Protein AF-A0A1J4L1H9-F1 (afdb_monomer_lite)

Sequence (266 aa):
MSLQNPIMNPPSSDTLISDMWVIAKGLMGSGEAREKYSASWTKFGTKLAVLVNSQASESYDACAKVVEQINKVAEIHKTLSISEKRSAEDFRDIIERYYVVFRANKHYQECKAAYARAGENLENAKKKEMIESLKAGNPKNKAKLEFNVQKAKEDKIAALERLKQSVRDMLQARQKYNAFKIKRLVSGWTRYGEAMKVACEAEAATFDALRSEISQLRESGGAGGQAADQIEGELEKHNAENPPPQAQTGAEDDQIKANPQFDGFD

Foldseek 3Di:
DDPDDPPPDPPPPCVVLVVLLVLLVVLLVLLVLLLVVLVLLLVLLVVLLVVCCVPPVVCNVLSNQLSVLSNLLSVLSNLLSVLSNVLSVLSVVLSVLVVQLVVLVVQLVVLVVQLVVLVVQLVVLVVVLVVVVPDPDDPPCNVVSVVSNVVSVVSNVVSVVSNVVSVVSSVVSVVVSVVSVVVSVCVSVVSNVVSVVVSVVSNVVSVVSSVVSLVCLCVVDDCSVVSSVVSVVVVVVSCVVSPNPPDPPPPPPPPPPVPVDDDDDD

InterPro domains:
  IPR027267 AH/BAR domain superfamily [G3DSA:1.20.1270.60] (23-245)

pLDDT: mean 82.88, std 20.23, range [31.27, 98.38]

Radius of gyration: 34.65 Å; chains: 1; bounding box: 75×46×104 Å

Organism: NCBI:txid1144522

Secondary structure (DSSP, 8-state):
--------PPPPHHHHHHHHHHHHHHHHHHHHHHHHHHHHHHHHHHHHHHHHHHH-GGGHHHHHHHHHHHHHHHHHHHHHHHHHHHHHHHHHHHHHHHHHHHHHHHHHHHHHHHHHHHHHHHHHHHHHHHHHHTSTT-HHHHHHHHHHHHHHHHHHHHHHHHHHHHHHHHHHHHHHHHHHHHHHHHHHHHHHHHHHHHHHHHHHHHHHHHHHHHHHHHHT-STHHHHHHHHHHHHHHHHHHS------------------------

Structure (mmCIF, N/CA/C/O backbone):
data_AF-A0A1J4L1H9-F1
#
_entry.id   AF-A0A1J4L1H9-F1
#
loop_
_atom_site.group_PDB
_atom_site.id
_atom_site.type_symbol
_atom_site.label_atom_id
_atom_site.label_alt_id
_atom_site.label_comp_id
_atom_site.label_asym_id
_atom_site.label_entity_id
_atom_site.label_seq_id
_atom_site.pdbx_PDB_ins_code
_atom_site.Cartn_x
_atom_site.Cartn_y
_atom_site.Cartn_z
_atom_site.occupancy
_atom_site.B_iso_or_equiv
_atom_site.auth_seq_id
_atom_site.auth_comp_id
_atom_site.auth_asym_id
_atom_site.auth_atom_id
_atom_site.pdbx_PDB_model_num
ATOM 1 N N . MET A 1 1 ? -33.258 30.175 8.973 1.00 38.84 1 MET A N 1
ATOM 2 C CA . MET A 1 1 ? -32.631 29.226 8.029 1.00 38.84 1 MET A CA 1
ATOM 3 C C . MET A 1 1 ? -31.520 28.503 8.772 1.00 38.84 1 MET A C 1
ATOM 5 O O . MET A 1 1 ? -30.503 29.114 9.065 1.00 38.84 1 MET A O 1
ATOM 9 N N . SER A 1 2 ? -31.777 27.268 9.208 1.00 35.03 2 SER A N 1
ATOM 10 C CA . SER A 1 2 ? -30.810 26.443 9.941 1.00 35.03 2 SER A CA 1
ATOM 11 C C . SER A 1 2 ? -29.991 25.648 8.926 1.00 35.03 2 SER A C 1
ATOM 13 O O . SER A 1 2 ? -30.558 24.871 8.161 1.00 35.03 2 SER A O 1
ATOM 15 N N . LEU A 1 3 ? -28.680 25.892 8.879 1.00 34.97 3 LEU A N 1
ATOM 16 C CA . LEU A 1 3 ? -27.732 25.117 8.083 1.00 34.97 3 LEU A CA 1
ATOM 17 C C . LEU A 1 3 ? -27.518 23.767 8.776 1.00 34.97 3 LEU A C 1
ATOM 19 O O . LEU A 1 3 ? -26.683 23.635 9.669 1.00 34.97 3 LEU A O 1
ATOM 23 N N . GLN A 1 4 ? -28.306 22.767 8.383 1.00 33.09 4 GLN A N 1
ATOM 24 C CA . GLN A 1 4 ? -27.988 21.373 8.669 1.00 33.09 4 GLN A CA 1
ATOM 25 C C . GLN A 1 4 ? -26.784 20.985 7.811 1.00 33.09 4 GLN A C 1
ATOM 27 O O . GLN A 1 4 ? -26.917 20.713 6.621 1.00 33.09 4 GLN A O 1
ATOM 32 N N . ASN A 1 5 ? -25.598 20.975 8.420 1.00 33.97 5 ASN A N 1
ATOM 33 C CA . ASN A 1 5 ? -24.456 20.288 7.834 1.00 33.97 5 ASN A CA 1
ATOM 34 C C . ASN A 1 5 ? -24.809 18.798 7.721 1.00 33.97 5 ASN A C 1
ATOM 36 O O . ASN A 1 5 ? -25.167 18.194 8.739 1.00 33.97 5 ASN A O 1
ATOM 40 N N . PRO A 1 6 ? -24.725 18.190 6.525 1.00 35.84 6 PRO A N 1
ATOM 41 C CA . PRO A 1 6 ? -24.940 16.765 6.387 1.00 35.84 6 PRO A CA 1
ATOM 42 C C . PRO A 1 6 ? -23.847 16.050 7.178 1.00 35.84 6 PRO A C 1
ATOM 44 O O . PRO A 1 6 ? -22.653 16.215 6.923 1.00 35.84 6 PRO A O 1
ATOM 47 N N . ILE A 1 7 ? -24.269 15.270 8.172 1.00 34.41 7 ILE A N 1
ATOM 48 C CA . ILE A 1 7 ? -23.410 14.309 8.853 1.00 34.41 7 ILE A CA 1
ATOM 49 C C . ILE A 1 7 ? -23.057 13.275 7.786 1.00 34.41 7 ILE A C 1
ATOM 51 O O . ILE A 1 7 ? -23.825 12.352 7.527 1.00 34.41 7 ILE A O 1
ATOM 55 N N . MET A 1 8 ? -21.931 13.476 7.098 1.00 31.27 8 MET A N 1
ATOM 56 C CA . MET A 1 8 ? -21.378 12.445 6.238 1.00 31.27 8 MET A CA 1
ATOM 57 C C . MET A 1 8 ? -21.046 11.259 7.132 1.00 31.27 8 MET A C 1
ATOM 59 O O . MET A 1 8 ? -20.132 11.320 7.958 1.00 31.27 8 MET A O 1
ATOM 63 N N . ASN A 1 9 ? -21.839 10.198 6.996 1.00 34.53 9 ASN A N 1
ATOM 64 C CA . ASN A 1 9 ? -21.508 8.916 7.582 1.00 34.53 9 ASN A CA 1
ATOM 65 C C . ASN A 1 9 ? -20.110 8.538 7.075 1.00 34.53 9 ASN A C 1
ATOM 67 O O . ASN A 1 9 ? -19.891 8.558 5.860 1.00 34.53 9 ASN A O 1
ATOM 71 N N . PRO A 1 10 ? -19.147 8.257 7.969 1.00 38.16 10 PRO A N 1
ATOM 72 C CA . PRO A 1 10 ? -17.824 7.850 7.535 1.00 38.16 10 PRO A CA 1
ATOM 73 C C . PRO A 1 10 ? -17.964 6.586 6.674 1.00 38.16 10 PRO A C 1
ATOM 75 O O . PRO A 1 10 ? -18.767 5.718 7.035 1.00 38.16 10 PRO A O 1
ATOM 78 N N . PRO A 1 11 ? -17.217 6.469 5.559 1.00 46.44 11 PRO A N 1
ATOM 79 C CA . PRO A 1 11 ? -17.200 5.243 4.768 1.00 46.44 11 PRO A CA 1
ATOM 80 C C . PRO A 1 11 ? -16.921 4.059 5.695 1.00 46.44 11 PRO A C 1
ATOM 82 O O . PRO A 1 11 ? -16.157 4.193 6.664 1.00 46.44 11 PRO A O 1
ATOM 85 N N . SER A 1 12 ? -17.571 2.919 5.437 1.00 56.50 12 SER A N 1
ATOM 86 C CA . SER A 1 12 ? -17.313 1.720 6.228 1.00 56.50 12 SER A CA 1
ATOM 87 C C . SER A 1 12 ? -15.813 1.424 6.177 1.00 56.50 12 SER A C 1
ATOM 89 O O . SER A 1 12 ? -15.126 1.711 5.193 1.00 56.50 12 SER A O 1
ATOM 91 N N . SER A 1 13 ? -15.281 0.889 7.274 1.00 58.12 13 SER A N 1
ATOM 92 C CA . SER A 1 13 ? -13.884 0.448 7.375 1.00 58.12 13 SER A CA 1
ATOM 93 C C . SER A 1 13 ? -13.419 -0.3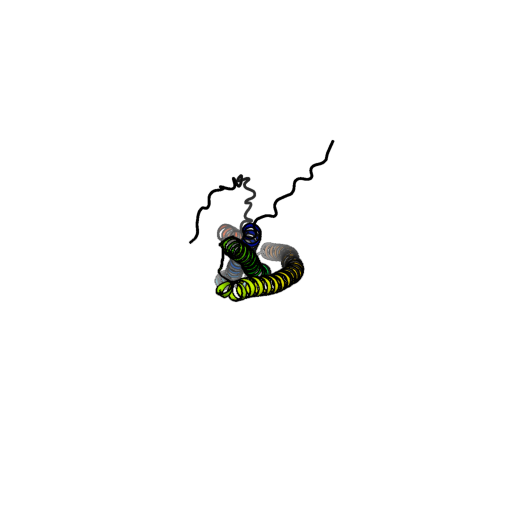58 6.166 1.00 58.12 13 SER A C 1
ATOM 95 O O . SER A 1 13 ? -12.251 -0.296 5.787 1.00 58.12 13 SER A O 1
ATOM 97 N N . ASP A 1 14 ? -14.362 -1.071 5.564 1.00 62.16 14 ASP A N 1
ATOM 98 C CA . ASP A 1 14 ? -14.155 -2.032 4.502 1.00 62.16 14 ASP A CA 1
ATOM 99 C C . ASP A 1 14 ? -13.916 -1.329 3.161 1.00 62.16 14 ASP A C 1
ATOM 101 O O . ASP A 1 14 ? -13.070 -1.781 2.394 1.00 62.16 14 ASP A O 1
ATOM 105 N N . THR A 1 15 ? -14.538 -0.167 2.914 1.00 71.50 15 THR A N 1
ATOM 106 C CA . THR A 1 15 ? -14.303 0.623 1.693 1.00 71.50 15 THR A CA 1
ATOM 107 C C . THR A 1 15 ? -12.865 1.139 1.632 1.00 71.50 15 THR A C 1
ATOM 109 O O . THR A 1 15 ? -12.174 0.929 0.644 1.00 71.50 15 THR A O 1
ATOM 112 N N . LEU A 1 16 ? -12.355 1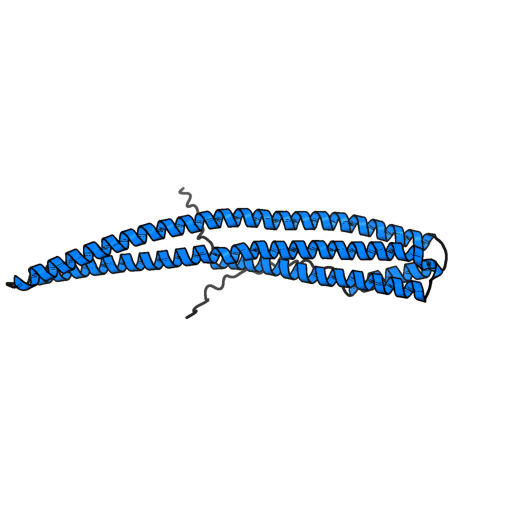.741 2.712 1.00 70.31 16 LEU A N 1
ATOM 113 C CA . LEU A 1 16 ? -11.021 2.357 2.684 1.00 70.31 16 LEU A CA 1
ATOM 114 C C . LEU A 1 16 ? -9.887 1.321 2.610 1.00 70.31 16 LEU A C 1
ATOM 116 O O . LEU A 1 16 ? -8.849 1.573 2.001 1.00 70.31 16 LEU A O 1
ATOM 120 N N . ILE A 1 17 ? -10.065 0.154 3.234 1.00 83.44 17 ILE A N 1
ATOM 121 C CA . ILE A 1 17 ? -9.116 -0.960 3.093 1.00 83.44 17 ILE A CA 1
ATOM 122 C C . ILE A 1 17 ? -9.176 -1.531 1.679 1.00 83.44 17 ILE A C 1
ATOM 124 O O . ILE A 1 17 ? -8.125 -1.816 1.105 1.00 83.44 17 ILE A O 1
ATOM 128 N N . SER A 1 18 ? -10.384 -1.677 1.128 1.00 85.62 18 SER A N 1
ATOM 129 C CA . SER A 1 18 ? -10.594 -2.133 -0.243 1.00 85.62 18 SER A CA 1
ATOM 130 C C . SER A 1 18 ? -9.862 -1.230 -1.236 1.00 85.62 18 SER A C 1
ATOM 132 O O . SER A 1 18 ? -9.082 -1.729 -2.044 1.00 85.62 18 SER A O 1
ATOM 134 N N . ASP A 1 19 ? -9.996 0.092 -1.109 1.00 88.81 19 ASP A N 1
ATOM 135 C CA . ASP A 1 19 ? -9.314 1.054 -1.984 1.00 88.81 19 ASP A CA 1
ATOM 136 C C . ASP A 1 19 ? -7.786 0.918 -1.909 1.00 88.81 19 ASP A C 1
ATOM 138 O O . ASP A 1 19 ? -7.098 0.873 -2.930 1.00 88.81 19 ASP A O 1
ATOM 142 N N . MET A 1 20 ? -7.230 0.792 -0.697 1.00 91.00 20 MET A N 1
ATOM 143 C CA . MET A 1 20 ? -5.786 0.587 -0.522 1.00 91.00 20 MET A CA 1
ATOM 144 C C . MET A 1 20 ? -5.316 -0.736 -1.127 1.00 91.00 20 MET A C 1
ATOM 146 O O . MET A 1 20 ? -4.207 -0.809 -1.659 1.00 91.00 20 MET A O 1
ATOM 150 N N . TRP A 1 21 ? -6.143 -1.779 -1.058 1.00 92.00 21 TRP A N 1
ATOM 151 C CA . TRP A 1 21 ? -5.833 -3.073 -1.654 1.00 92.00 21 TRP A CA 1
ATOM 152 C C . TRP A 1 21 ? -5.813 -2.999 -3.179 1.00 92.00 21 TRP A C 1
ATOM 154 O O . TRP A 1 21 ? -4.883 -3.514 -3.801 1.00 92.00 21 TRP A O 1
ATOM 164 N N . VAL A 1 22 ? -6.784 -2.301 -3.776 1.00 94.19 22 VAL A N 1
ATOM 165 C CA . VAL A 1 22 ? -6.830 -2.040 -5.220 1.00 94.19 22 VAL A CA 1
ATOM 166 C C . VAL A 1 22 ? -5.580 -1.284 -5.669 1.00 94.19 22 VAL A C 1
ATOM 168 O O . VAL A 1 22 ? -4.926 -1.715 -6.617 1.00 94.19 22 VAL A O 1
ATOM 171 N N . ILE A 1 23 ? -5.186 -0.224 -4.956 1.00 94.12 23 ILE A N 1
ATOM 172 C CA . ILE A 1 23 ? -3.977 0.555 -5.271 1.00 94.12 23 ILE A CA 1
ATOM 173 C C . ILE A 1 23 ? -2.718 -0.311 -5.175 1.00 94.12 23 ILE A C 1
ATOM 175 O O . ILE A 1 23 ? -1.907 -0.329 -6.102 1.00 94.12 23 ILE A O 1
ATOM 179 N N . ALA A 1 24 ? -2.553 -1.055 -4.078 1.00 94.69 24 ALA A N 1
ATOM 180 C CA . ALA A 1 24 ? -1.391 -1.917 -3.884 1.00 94.69 24 ALA A CA 1
ATOM 181 C C . ALA A 1 24 ? -1.298 -2.991 -4.980 1.00 94.69 24 ALA A C 1
ATOM 183 O O . ALA A 1 24 ? -0.227 -3.218 -5.542 1.00 94.69 24 ALA A O 1
ATOM 184 N N . LYS A 1 25 ? -2.426 -3.621 -5.330 1.00 94.75 25 LYS A N 1
ATOM 185 C CA . LYS A 1 25 ? -2.488 -4.611 -6.409 1.00 94.75 25 LYS A CA 1
ATOM 186 C C . LYS A 1 25 ? -2.184 -3.989 -7.772 1.00 94.75 25 LYS A C 1
ATOM 188 O O . LYS A 1 25 ? -1.435 -4.586 -8.539 1.00 94.75 25 LYS A O 1
ATOM 193 N N . GLY A 1 26 ? -2.730 -2.809 -8.061 1.00 95.12 26 GLY A N 1
ATOM 194 C CA . GLY A 1 26 ? -2.484 -2.088 -9.310 1.00 95.12 26 GLY A CA 1
ATOM 195 C C . GLY A 1 26 ? -1.005 -1.757 -9.500 1.00 95.12 26 GLY A C 1
ATOM 196 O O . GLY A 1 26 ? -0.438 -2.052 -10.548 1.00 95.12 26 GLY A O 1
ATOM 197 N N . LEU A 1 27 ? -0.347 -1.241 -8.459 1.00 95.88 27 LEU A N 1
ATOM 198 C CA . LEU A 1 27 ? 1.087 -0.938 -8.498 1.00 95.88 27 LEU A CA 1
ATOM 199 C C . LEU A 1 27 ? 1.958 -2.192 -8.600 1.00 95.88 27 LEU A C 1
ATOM 201 O O . LEU A 1 27 ? 2.944 -2.185 -9.333 1.00 95.88 27 LEU A O 1
ATOM 205 N N . MET A 1 28 ? 1.590 -3.278 -7.915 1.00 96.75 28 MET A N 1
ATOM 206 C CA . MET A 1 28 ? 2.294 -4.554 -8.061 1.00 96.75 28 MET A CA 1
ATOM 207 C C . MET A 1 28 ? 2.184 -5.081 -9.497 1.00 96.75 28 MET A C 1
ATOM 209 O O . MET A 1 28 ? 3.195 -5.432 -10.100 1.00 96.75 28 MET A O 1
ATOM 213 N N . GLY A 1 29 ? 0.974 -5.065 -10.067 1.00 94.75 29 GLY A N 1
ATOM 214 C CA . GLY A 1 29 ? 0.731 -5.481 -11.448 1.00 94.75 29 GLY A CA 1
ATOM 215 C C . GLY A 1 29 ? 1.465 -4.609 -12.470 1.00 94.75 29 GLY A C 1
ATOM 216 O O . GLY A 1 29 ? 2.055 -5.140 -13.408 1.00 94.75 29 GLY A O 1
ATOM 217 N N . SER A 1 30 ? 1.499 -3.288 -12.260 1.00 95.75 30 SER A N 1
ATOM 218 C CA . SER A 1 30 ? 2.302 -2.363 -13.073 1.00 95.75 30 SER A CA 1
ATOM 219 C C . SER A 1 30 ? 3.788 -2.720 -13.015 1.00 95.75 30 SER A C 1
ATOM 221 O O . SER A 1 30 ? 4.427 -2.876 -14.057 1.00 95.75 30 SER A O 1
ATOM 223 N N . GLY A 1 31 ? 4.320 -2.960 -11.814 1.00 96.44 31 GLY A N 1
ATOM 224 C CA . GLY A 1 31 ? 5.715 -3.351 -11.639 1.00 96.44 31 GLY A CA 1
ATOM 225 C C . GLY A 1 31 ? 6.046 -4.669 -12.345 1.00 96.44 31 GLY A C 1
ATOM 226 O O . GLY A 1 31 ? 7.055 -4.768 -13.038 1.00 96.44 31 GLY A O 1
ATOM 227 N N . GLU A 1 32 ? 5.193 -5.687 -12.233 1.00 95.94 32 GLU A N 1
ATOM 228 C CA . GLU A 1 32 ? 5.360 -6.953 -12.964 1.00 95.94 32 GLU A CA 1
ATOM 229 C C . GLU A 1 32 ? 5.308 -6.769 -14.488 1.00 95.94 32 GLU A C 1
ATOM 231 O O . GLU A 1 32 ? 6.081 -7.394 -15.219 1.00 95.94 32 GLU A O 1
ATOM 236 N N . ALA A 1 33 ? 4.416 -5.907 -14.985 1.00 95.50 33 ALA A N 1
ATOM 237 C CA . ALA A 1 33 ? 4.323 -5.599 -16.408 1.00 95.50 33 ALA A CA 1
ATOM 238 C C . ALA A 1 33 ? 5.591 -4.893 -16.915 1.00 95.50 33 ALA A C 1
ATOM 240 O O . ALA A 1 33 ? 6.147 -5.294 -17.939 1.00 95.50 33 ALA A O 1
ATOM 241 N N . ARG A 1 34 ? 6.103 -3.900 -16.176 1.00 95.50 34 ARG A N 1
ATOM 242 C CA . ARG A 1 34 ? 7.348 -3.197 -16.527 1.00 95.50 34 ARG A CA 1
ATOM 243 C C . ARG A 1 34 ? 8.574 -4.093 -16.493 1.00 95.50 34 ARG A C 1
ATOM 245 O O . ARG A 1 34 ? 9.454 -3.943 -17.332 1.00 95.50 34 ARG A O 1
ATOM 252 N N . GLU A 1 35 ? 8.636 -5.037 -15.563 1.00 95.56 35 GLU A N 1
ATOM 253 C CA . GLU A 1 35 ? 9.728 -6.011 -15.513 1.00 95.56 35 GLU A CA 1
ATOM 254 C C . GLU A 1 35 ? 9.745 -6.900 -16.766 1.00 95.56 35 GLU A C 1
ATOM 256 O O . GLU A 1 35 ? 10.797 -7.104 -17.373 1.00 95.56 35 GLU A O 1
ATOM 261 N N . LYS A 1 36 ? 8.573 -7.366 -17.218 1.00 95.44 36 LYS A N 1
ATOM 262 C CA . LYS A 1 36 ? 8.446 -8.110 -18.484 1.00 95.44 36 LYS A CA 1
ATOM 263 C C . LYS A 1 36 ? 8.811 -7.248 -19.694 1.00 95.44 36 LYS A C 1
ATOM 265 O O . LYS A 1 36 ? 9.479 -7.727 -20.612 1.00 95.44 36 LYS A O 1
ATOM 270 N N . TYR A 1 37 ? 8.399 -5.982 -19.691 1.00 94.94 37 TYR A N 1
ATOM 271 C CA . TYR A 1 37 ? 8.716 -5.038 -20.761 1.00 94.94 37 TYR A CA 1
ATOM 272 C C . TYR A 1 37 ? 10.224 -4.754 -20.841 1.00 94.94 37 TYR A C 1
ATOM 274 O O . TYR A 1 37 ? 10.818 -4.850 -21.912 1.00 94.94 37 TYR A O 1
ATOM 282 N N . SER A 1 38 ? 10.873 -4.531 -19.696 1.00 96.31 38 SER A N 1
ATOM 283 C CA . SER A 1 38 ? 12.330 -4.414 -19.575 1.00 96.31 38 SER A CA 1
ATOM 284 C C . SER A 1 38 ? 13.054 -5.638 -20.150 1.00 96.31 38 SER A C 1
ATOM 286 O O . SER A 1 38 ? 13.927 -5.500 -21.007 1.00 96.31 38 SER A O 1
ATOM 288 N N . ALA A 1 39 ? 12.639 -6.849 -19.762 1.00 95.50 39 ALA A N 1
ATOM 289 C CA . ALA A 1 39 ? 13.228 -8.083 -20.282 1.00 95.50 39 ALA A CA 1
ATOM 290 C C . ALA A 1 39 ? 13.070 -8.222 -21.810 1.00 95.50 39 ALA A C 1
ATOM 292 O O . ALA A 1 39 ? 13.955 -8.761 -22.481 1.00 95.50 39 ALA A O 1
ATOM 293 N N . SER A 1 40 ? 11.963 -7.721 -22.365 1.00 95.88 40 SER A N 1
ATOM 294 C CA . SER A 1 40 ? 11.706 -7.729 -23.810 1.00 95.88 40 SER A CA 1
ATOM 295 C C . SER A 1 40 ? 12.675 -6.809 -24.555 1.00 95.88 40 SER A C 1
ATOM 297 O O . SER A 1 40 ? 13.277 -7.247 -25.535 1.00 95.88 40 SER A O 1
ATOM 299 N N . TRP A 1 41 ? 12.955 -5.615 -24.021 1.00 95.62 41 TRP A N 1
ATOM 300 C CA . TRP A 1 41 ? 13.978 -4.712 -24.563 1.00 95.62 41 TRP A CA 1
ATOM 301 C C . TRP A 1 41 ? 15.386 -5.308 -24.531 1.00 95.62 41 TRP A C 1
ATOM 303 O O . TRP A 1 41 ? 16.094 -5.264 -25.536 1.00 95.62 41 TRP A O 1
ATOM 313 N N . THR A 1 42 ? 15.788 -5.939 -23.425 1.00 95.25 42 THR A N 1
ATOM 314 C CA . THR A 1 42 ? 17.089 -6.631 -23.357 1.00 95.25 42 THR A CA 1
ATOM 315 C C . THR A 1 42 ? 17.183 -7.747 -24.399 1.00 95.25 42 THR A C 1
ATOM 317 O O . THR A 1 42 ? 18.204 -7.905 -25.078 1.00 95.25 42 THR A O 1
ATOM 320 N N . LYS A 1 43 ? 16.106 -8.523 -24.568 1.00 95.19 43 LYS A N 1
ATOM 321 C CA . LYS A 1 43 ? 16.036 -9.582 -25.580 1.00 95.19 43 LYS A CA 1
ATOM 322 C C . LYS A 1 43 ? 16.109 -9.010 -26.994 1.00 95.19 43 LYS A C 1
ATOM 324 O O . LYS A 1 43 ? 16.788 -9.596 -27.835 1.00 95.19 43 LYS A O 1
ATOM 329 N N . PHE A 1 44 ? 15.438 -7.890 -27.251 1.00 94.25 44 PHE A N 1
ATOM 330 C CA . PHE A 1 44 ? 15.489 -7.188 -28.529 1.00 94.25 44 PHE A CA 1
ATOM 331 C C . PHE A 1 44 ? 16.911 -6.717 -28.848 1.00 94.25 44 PHE A C 1
ATOM 333 O O . PHE A 1 44 ? 17.457 -7.120 -29.872 1.00 94.25 44 PHE A O 1
ATOM 340 N N . GLY A 1 45 ? 17.559 -5.986 -27.935 1.00 93.50 45 GLY A N 1
ATOM 341 C CA . GLY A 1 45 ? 18.939 -5.525 -28.116 1.00 93.50 45 GLY A CA 1
ATOM 342 C C . GLY A 1 45 ? 19.921 -6.675 -28.360 1.00 93.50 45 GLY A C 1
ATOM 343 O O . GLY A 1 45 ? 20.752 -6.607 -29.263 1.00 93.50 45 GLY A O 1
ATOM 344 N N . THR A 1 46 ? 19.772 -7.782 -27.624 1.00 93.81 46 THR A N 1
ATOM 345 C CA . THR A 1 46 ? 20.598 -8.988 -27.816 1.00 93.81 46 THR A CA 1
ATOM 346 C C . THR A 1 46 ? 20.400 -9.600 -29.205 1.00 93.81 46 THR A C 1
ATOM 348 O O . THR A 1 46 ? 21.369 -9.939 -29.882 1.00 93.81 46 THR A O 1
ATOM 351 N N . LYS A 1 47 ? 19.146 -9.745 -29.652 1.00 93.62 47 LYS A N 1
ATOM 352 C CA . LYS A 1 47 ? 18.837 -10.287 -30.982 1.00 93.62 47 LYS A CA 1
ATOM 353 C C . LYS A 1 47 ? 19.351 -9.388 -32.097 1.00 93.62 47 LYS A C 1
ATOM 355 O O . LYS A 1 47 ? 19.882 -9.907 -33.074 1.00 93.62 47 LYS A O 1
ATOM 360 N N . LEU A 1 48 ? 19.221 -8.073 -31.937 1.00 90.12 48 LEU A N 1
ATOM 361 C CA . LEU A 1 48 ? 19.716 -7.106 -32.905 1.00 90.12 48 LEU A CA 1
ATOM 362 C C . LEU A 1 48 ? 21.239 -7.202 -33.052 1.00 90.12 48 LEU A C 1
ATOM 364 O O . LEU A 1 48 ? 21.738 -7.302 -34.170 1.00 90.12 48 LEU A O 1
ATOM 368 N N . ALA A 1 49 ? 21.972 -7.269 -31.937 1.00 90.25 49 ALA A N 1
ATOM 369 C CA . ALA A 1 49 ? 23.423 -7.450 -31.960 1.00 90.25 49 ALA A CA 1
ATOM 370 C C . ALA A 1 49 ? 23.836 -8.733 -32.704 1.00 90.25 49 ALA A C 1
ATOM 372 O O . ALA A 1 49 ? 24.743 -8.704 -33.535 1.00 90.25 49 ALA A O 1
ATOM 373 N N . VAL A 1 50 ? 23.149 -9.854 -32.442 1.00 91.69 50 VAL A N 1
ATOM 374 C CA . VAL A 1 50 ? 23.399 -11.133 -33.130 1.00 91.69 50 VAL A CA 1
ATOM 375 C C . VAL A 1 50 ? 23.110 -11.024 -34.627 1.00 91.69 50 VAL A C 1
ATOM 377 O O . VAL A 1 50 ? 23.912 -11.491 -35.437 1.00 91.69 50 VAL A O 1
ATOM 380 N N . LEU A 1 51 ? 21.990 -10.399 -35.000 1.00 89.62 51 LEU A N 1
ATOM 381 C CA . LEU A 1 51 ? 21.606 -10.207 -36.394 1.00 89.62 51 LEU A CA 1
ATOM 382 C C . LEU A 1 51 ? 22.672 -9.401 -37.141 1.00 89.62 51 LEU A C 1
ATOM 384 O O . LEU A 1 51 ? 23.192 -9.888 -38.145 1.00 89.62 51 LEU A O 1
ATOM 388 N N . VAL A 1 52 ? 23.051 -8.232 -36.618 1.00 86.94 52 VAL A N 1
ATOM 389 C CA . VAL A 1 52 ? 24.036 -7.346 -37.255 1.00 86.94 52 VAL A CA 1
ATOM 390 C C . VAL A 1 52 ? 25.398 -8.021 -37.348 1.00 86.94 52 VAL A C 1
ATOM 392 O O . VAL A 1 52 ? 25.995 -8.019 -38.417 1.00 86.94 52 VAL A O 1
ATOM 395 N N . ASN A 1 53 ? 25.857 -8.693 -36.291 1.00 87.25 53 ASN A N 1
ATOM 396 C CA . ASN A 1 53 ? 27.119 -9.431 -36.346 1.00 87.25 53 ASN A CA 1
ATOM 397 C C . ASN A 1 53 ? 27.116 -10.539 -37.418 1.00 87.25 53 ASN A C 1
ATOM 399 O O . ASN A 1 53 ? 28.157 -10.845 -37.989 1.00 87.25 53 ASN A O 1
ATOM 403 N N . SER A 1 54 ? 25.954 -11.149 -37.690 1.00 89.44 54 SER A N 1
ATOM 404 C CA . SER A 1 54 ? 25.829 -12.232 -38.676 1.00 89.44 54 SER A CA 1
ATOM 405 C C . SER A 1 54 ? 25.636 -11.761 -40.121 1.00 89.44 54 SER A C 1
ATOM 407 O O . SER A 1 54 ? 26.091 -12.447 -41.031 1.00 89.44 54 SER A O 1
ATOM 409 N N . GLN A 1 55 ? 24.946 -10.636 -40.338 1.00 86.69 55 GLN A N 1
ATOM 410 C CA . GLN A 1 55 ? 24.543 -10.172 -41.675 1.00 86.69 55 GLN A CA 1
ATOM 411 C C . GLN A 1 55 ? 25.331 -8.949 -42.164 1.00 86.69 55 GLN A C 1
ATOM 413 O O . GLN A 1 55 ? 25.430 -8.746 -43.368 1.00 86.69 55 GLN A O 1
ATOM 418 N N . ALA A 1 56 ? 25.864 -8.134 -41.251 1.00 82.19 56 ALA A N 1
ATOM 419 C CA . ALA A 1 56 ? 26.511 -6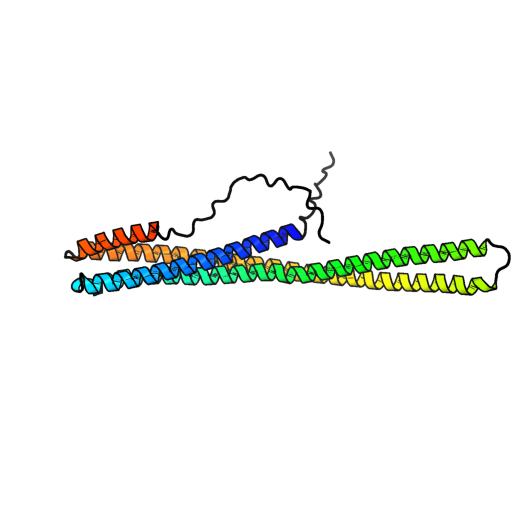.854 -41.543 1.00 82.19 56 ALA A CA 1
ATOM 420 C C . ALA A 1 56 ? 27.585 -6.538 -40.484 1.00 82.19 56 ALA A C 1
ATOM 422 O O . ALA A 1 56 ? 27.517 -5.532 -39.771 1.00 82.19 56 ALA A O 1
ATOM 423 N N . SER A 1 57 ? 28.561 -7.441 -40.337 1.00 84.88 57 SER A N 1
ATOM 424 C CA . SER A 1 57 ? 29.605 -7.374 -39.299 1.00 84.88 57 SER A CA 1
ATOM 425 C C . SER A 1 57 ? 30.417 -6.070 -39.321 1.00 84.88 57 SER A C 1
ATOM 427 O O . SER A 1 57 ? 30.830 -5.571 -38.281 1.00 84.88 57 SER A O 1
ATOM 429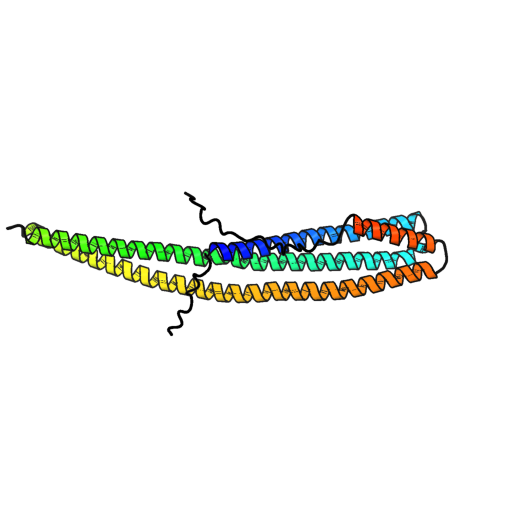 N N . GLU A 1 58 ? 30.576 -5.464 -40.494 1.00 82.19 58 GLU A N 1
ATOM 430 C CA . GLU A 1 58 ? 31.219 -4.170 -40.712 1.00 82.19 58 GLU A CA 1
ATOM 431 C C . GLU A 1 58 ? 30.464 -2.996 -40.070 1.00 82.19 58 GLU A C 1
ATOM 433 O O . GLU A 1 58 ? 31.054 -1.954 -39.802 1.00 82.19 58 GLU A O 1
ATOM 438 N N . SER A 1 59 ? 29.168 -3.169 -39.797 1.00 79.69 59 SER A N 1
ATOM 439 C CA . SER A 1 59 ? 28.314 -2.186 -39.120 1.00 79.69 59 SER A CA 1
ATOM 440 C C . SER A 1 59 ? 28.144 -2.486 -37.627 1.00 79.69 59 SER A C 1
ATOM 442 O O . SER A 1 59 ? 27.407 -1.775 -36.941 1.00 79.69 59 SER A O 1
ATOM 444 N N . TYR A 1 60 ? 28.805 -3.526 -37.104 1.00 82.69 60 TYR A N 1
ATOM 445 C CA . TYR A 1 60 ? 28.619 -3.987 -35.729 1.00 82.69 60 TYR A CA 1
ATOM 446 C C . TYR A 1 60 ? 28.940 -2.904 -34.698 1.00 82.69 60 TYR A C 1
ATOM 448 O O . TYR A 1 60 ? 28.111 -2.637 -33.835 1.00 82.69 60 TYR A O 1
ATOM 456 N N . ASP A 1 61 ? 30.083 -2.225 -34.819 1.00 83.44 61 ASP A N 1
ATOM 457 C CA . ASP A 1 61 ? 30.496 -1.191 -33.860 1.00 83.44 61 ASP A CA 1
ATOM 458 C C . ASP A 1 61 ? 29.528 0.001 -33.831 1.00 83.44 61 ASP A C 1
ATOM 460 O O . ASP A 1 61 ? 29.250 0.570 -32.773 1.00 83.44 61 ASP A O 1
ATOM 464 N N . ALA A 1 62 ? 28.964 0.358 -34.987 1.00 78.94 62 ALA A N 1
ATOM 465 C CA . ALA A 1 62 ? 27.969 1.418 -35.090 1.00 78.94 62 ALA A CA 1
ATOM 466 C C . ALA A 1 62 ? 26.610 0.974 -34.512 1.00 78.94 62 ALA A C 1
ATOM 468 O O . ALA A 1 62 ? 25.974 1.718 -33.767 1.00 78.94 62 ALA A O 1
ATOM 469 N N . CYS A 1 63 ? 26.195 -0.272 -34.760 1.00 87.12 63 CYS A N 1
ATOM 470 C CA . CYS A 1 63 ? 24.986 -0.842 -34.166 1.00 87.12 63 CYS A CA 1
ATOM 471 C C . CYS A 1 63 ? 25.132 -1.125 -32.659 1.00 87.12 63 CYS A C 1
ATOM 473 O O . CYS A 1 63 ? 24.135 -1.137 -31.934 1.00 87.12 63 CYS A O 1
ATOM 475 N N . ALA A 1 64 ? 26.352 -1.324 -32.155 1.00 89.56 64 ALA A N 1
ATOM 476 C CA . ALA A 1 64 ? 26.602 -1.568 -30.739 1.00 89.56 64 ALA A CA 1
ATOM 477 C C . ALA A 1 64 ? 26.120 -0.391 -29.878 1.00 89.56 64 ALA A C 1
ATOM 479 O O . ALA A 1 64 ? 25.556 -0.606 -28.805 1.00 89.56 64 ALA A O 1
ATOM 480 N N . LYS A 1 65 ? 26.244 0.843 -30.385 1.00 90.31 65 LYS A N 1
ATOM 481 C CA . LYS A 1 65 ? 25.721 2.050 -29.728 1.00 90.31 65 LYS A CA 1
ATOM 482 C C . LYS A 1 65 ? 24.193 2.060 -29.653 1.00 90.31 65 LYS A C 1
ATOM 484 O O . LYS A 1 65 ? 23.637 2.396 -28.612 1.00 90.31 65 LYS A O 1
ATOM 489 N N . VAL A 1 66 ? 23.505 1.629 -30.712 1.00 91.69 66 VAL A N 1
ATOM 490 C CA . VAL A 1 66 ? 22.037 1.462 -30.716 1.00 91.69 66 VAL A CA 1
ATOM 491 C C . VAL A 1 66 ? 21.607 0.420 -29.684 1.00 91.69 66 VAL A C 1
ATOM 493 O O . VAL A 1 66 ? 20.701 0.666 -28.887 1.00 91.69 66 VAL A O 1
ATOM 496 N N . VAL A 1 67 ? 22.298 -0.722 -29.642 1.00 93.06 67 VAL A N 1
ATOM 497 C CA . VAL A 1 67 ? 22.048 -1.786 -28.657 1.00 93.06 67 VAL A CA 1
ATOM 498 C C . VAL A 1 67 ? 22.296 -1.294 -27.227 1.00 93.06 67 VAL A C 1
ATOM 500 O O . VAL A 1 67 ? 21.540 -1.638 -26.318 1.00 93.06 67 VAL A O 1
ATOM 503 N N . GLU A 1 68 ? 23.306 -0.451 -27.011 1.00 94.81 68 GLU A N 1
ATOM 504 C CA . GLU A 1 68 ? 23.554 0.188 -25.718 1.00 94.81 68 GLU A CA 1
ATOM 505 C C . GLU A 1 68 ? 22.370 1.065 -25.281 1.00 94.81 68 GLU A C 1
ATOM 507 O O . GLU A 1 68 ? 21.909 0.942 -24.144 1.00 94.81 68 GLU A O 1
ATOM 512 N N . GLN A 1 69 ? 21.831 1.906 -26.172 1.00 94.75 69 GLN A N 1
ATOM 513 C CA . GLN A 1 69 ? 20.662 2.740 -25.857 1.00 94.75 69 GLN A CA 1
ATOM 514 C C . GLN A 1 69 ? 19.408 1.895 -25.587 1.00 94.75 69 GLN A C 1
ATOM 516 O O . GLN A 1 69 ? 18.688 2.158 -24.626 1.00 94.75 69 GLN A O 1
ATOM 521 N N . ILE A 1 70 ? 19.186 0.820 -26.351 1.00 95.06 70 ILE A N 1
ATOM 522 C CA . ILE A 1 70 ? 18.105 -0.148 -26.093 1.00 95.06 70 ILE A CA 1
ATOM 523 C C . ILE A 1 70 ? 18.221 -0.751 -24.682 1.00 95.06 70 ILE A C 1
ATOM 525 O O . ILE A 1 70 ? 17.235 -0.841 -23.947 1.00 95.06 70 ILE A O 1
ATOM 529 N N . ASN A 1 71 ? 19.430 -1.133 -24.266 1.00 95.81 71 ASN A N 1
ATOM 530 C CA . ASN A 1 71 ? 19.652 -1.673 -22.925 1.00 95.81 71 ASN A CA 1
ATOM 531 C C . ASN A 1 71 ? 19.458 -0.618 -21.824 1.00 95.81 71 ASN A C 1
ATOM 533 O O . ASN A 1 71 ? 19.008 -0.963 -20.731 1.00 95.81 71 ASN A O 1
ATOM 537 N N . LYS A 1 72 ? 19.724 0.666 -22.099 1.00 96.94 72 LYS A N 1
ATOM 538 C CA . LYS A 1 72 ? 19.389 1.761 -21.172 1.00 96.94 72 LYS A CA 1
ATOM 539 C C . LYS A 1 72 ? 17.877 1.903 -20.990 1.00 96.94 72 LYS A C 1
ATOM 541 O O . LYS A 1 72 ? 17.433 2.013 -19.850 1.00 96.94 72 LYS A O 1
ATOM 546 N N . VAL A 1 73 ? 17.084 1.805 -22.064 1.00 95.81 73 VAL A N 1
ATOM 547 C CA . VAL A 1 73 ? 15.608 1.763 -21.967 1.00 95.81 73 VAL A CA 1
ATOM 548 C C . VAL A 1 73 ? 15.164 0.596 -21.081 1.00 95.81 73 VAL A C 1
ATOM 550 O O . VAL A 1 73 ? 14.354 0.781 -20.169 1.00 95.81 73 VAL A O 1
ATOM 553 N N . ALA A 1 74 ? 15.741 -0.594 -21.281 1.00 96.81 74 ALA A N 1
ATOM 554 C CA . ALA A 1 74 ? 15.446 -1.755 -20.443 1.00 96.81 74 ALA A CA 1
ATOM 555 C C . ALA A 1 74 ? 15.724 -1.483 -18.952 1.00 96.81 74 ALA A C 1
ATOM 557 O O . ALA A 1 74 ? 14.883 -1.789 -18.102 1.00 96.81 74 ALA A O 1
ATOM 558 N N . GLU A 1 75 ? 16.872 -0.888 -18.620 1.00 97.75 75 GLU A N 1
ATOM 559 C CA . GLU A 1 75 ? 17.263 -0.618 -17.232 1.00 97.75 75 GLU A CA 1
ATOM 560 C C . GLU A 1 75 ? 16.389 0.459 -16.564 1.00 97.75 75 GLU A C 1
ATOM 562 O O . GLU A 1 75 ? 16.061 0.340 -15.379 1.00 97.75 75 GLU A O 1
ATOM 567 N N . ILE A 1 76 ? 15.934 1.467 -17.319 1.00 97.25 76 ILE A N 1
ATOM 568 C CA . ILE A 1 76 ? 14.983 2.481 -16.832 1.00 97.25 76 ILE A CA 1
ATOM 569 C C . ILE A 1 76 ? 13.676 1.813 -16.388 1.00 97.25 76 ILE A C 1
ATOM 571 O O . ILE A 1 76 ? 13.233 2.001 -15.249 1.00 97.25 76 ILE A O 1
ATOM 575 N N . HIS A 1 77 ? 13.082 0.973 -17.244 1.00 96.94 77 HIS A N 1
ATOM 576 C CA . HIS A 1 77 ? 11.839 0.260 -16.919 1.00 96.94 77 HIS A CA 1
ATOM 577 C C . HIS A 1 77 ? 12.016 -0.722 -15.762 1.00 96.94 77 HIS A C 1
ATOM 579 O O . HIS A 1 77 ? 11.129 -0.843 -14.913 1.00 96.94 77 HIS A O 1
ATOM 585 N N . LYS A 1 78 ? 13.181 -1.370 -15.666 1.00 97.56 78 LYS A N 1
ATOM 586 C CA . LYS A 1 78 ? 13.522 -2.233 -14.530 1.00 97.56 78 LYS A CA 1
ATOM 587 C C . LYS A 1 78 ? 13.574 -1.444 -13.226 1.00 97.56 78 LYS A C 1
ATOM 589 O O . LYS A 1 78 ? 12.936 -1.835 -12.251 1.00 97.56 78 LYS A O 1
ATOM 594 N N . THR A 1 79 ? 14.268 -0.313 -13.207 1.00 97.06 79 THR A N 1
ATOM 595 C CA . THR A 1 79 ? 14.379 0.549 -12.020 1.00 97.06 79 THR A CA 1
ATOM 596 C C . THR A 1 79 ? 13.011 1.072 -11.575 1.00 97.06 79 THR A C 1
ATOM 598 O O . THR A 1 79 ? 12.680 1.050 -10.383 1.00 97.06 79 THR A O 1
ATOM 601 N N . LEU A 1 80 ? 12.171 1.478 -12.530 1.00 96.56 80 LEU A N 1
ATOM 602 C CA . LEU A 1 80 ? 10.812 1.919 -12.235 1.00 96.56 80 LEU A CA 1
ATOM 603 C C . LEU A 1 80 ? 9.940 0.774 -11.700 1.00 96.56 80 LEU A C 1
ATOM 605 O O . LEU A 1 80 ? 9.227 0.970 -10.718 1.00 96.56 80 LEU A O 1
ATOM 609 N N . SER A 1 81 ? 10.072 -0.443 -12.240 1.00 97.62 81 SER A N 1
ATOM 610 C CA . SER A 1 81 ? 9.353 -1.619 -11.731 1.00 97.62 81 SER A CA 1
ATOM 611 C C . SER A 1 81 ? 9.642 -1.899 -10.251 1.00 97.62 81 SER A C 1
ATOM 613 O O . SER A 1 81 ? 8.729 -2.171 -9.471 1.00 97.62 81 SER A O 1
ATOM 615 N N . ILE A 1 82 ? 10.906 -1.773 -9.831 1.00 97.12 82 ILE A N 1
ATOM 616 C CA . ILE A 1 82 ? 11.330 -1.981 -8.439 1.00 97.12 82 ILE A CA 1
ATOM 617 C C . ILE A 1 82 ? 10.679 -0.933 -7.534 1.00 97.12 82 ILE A C 1
ATOM 619 O O . ILE A 1 82 ? 10.204 -1.248 -6.440 1.00 97.12 82 ILE A O 1
ATOM 623 N N . SER A 1 83 ? 10.621 0.311 -8.007 1.00 96.88 83 SER A N 1
ATOM 624 C CA . SER A 1 83 ? 10.034 1.427 -7.266 1.00 96.88 83 SER A CA 1
ATOM 625 C C . SER A 1 83 ? 8.518 1.275 -7.113 1.00 96.88 83 SER A C 1
ATOM 627 O O . SER A 1 83 ? 7.993 1.492 -6.021 1.00 96.88 83 SER A O 1
ATOM 629 N N . GLU A 1 84 ? 7.824 0.827 -8.162 1.00 96.75 84 GLU A N 1
ATOM 630 C CA . GLU A 1 84 ? 6.387 0.519 -8.140 1.00 96.75 84 GLU A CA 1
ATOM 631 C C . GLU A 1 84 ? 6.056 -0.604 -7.154 1.00 96.75 84 GLU A C 1
ATOM 633 O O . GLU A 1 84 ? 5.197 -0.427 -6.286 1.00 96.75 84 GLU A O 1
ATOM 638 N N . LYS A 1 85 ? 6.797 -1.720 -7.206 1.00 97.12 85 LYS A N 1
ATOM 639 C CA . LYS A 1 85 ? 6.635 -2.836 -6.258 1.00 97.12 85 LYS A CA 1
ATOM 640 C C . LYS A 1 85 ? 6.886 -2.389 -4.818 1.00 97.12 85 LYS A C 1
ATOM 642 O O . LYS A 1 85 ? 6.123 -2.737 -3.919 1.00 97.12 85 LYS A O 1
ATOM 647 N N . ARG A 1 86 ? 7.902 -1.553 -4.588 1.00 96.75 86 ARG A N 1
ATOM 648 C CA . ARG A 1 86 ? 8.198 -1.021 -3.252 1.00 96.75 86 ARG A CA 1
ATOM 649 C C . ARG A 1 86 ? 7.107 -0.080 -2.736 1.00 96.75 86 ARG A C 1
ATOM 651 O O . ARG A 1 86 ? 6.793 -0.091 -1.547 1.00 96.75 86 ARG A O 1
ATOM 658 N N . SER A 1 87 ? 6.517 0.737 -3.604 1.00 96.25 87 SER A N 1
ATOM 659 C CA . SER A 1 87 ? 5.365 1.564 -3.235 1.00 96.25 87 SER A CA 1
ATOM 660 C C . SER A 1 87 ? 4.113 0.719 -2.974 1.00 96.25 87 SER A C 1
ATOM 662 O O . SER A 1 87 ? 3.393 1.002 -2.019 1.00 96.25 87 SER A O 1
ATOM 664 N N . ALA A 1 88 ? 3.894 -0.367 -3.721 1.00 96.19 88 ALA A N 1
ATOM 665 C CA . ALA A 1 88 ? 2.825 -1.329 -3.437 1.00 96.19 88 ALA A CA 1
ATOM 666 C C . ALA A 1 88 ? 2.955 -1.956 -2.036 1.00 96.19 88 ALA A C 1
ATOM 668 O O . ALA A 1 88 ? 1.967 -2.041 -1.302 1.00 96.19 88 ALA A O 1
ATOM 669 N N . GLU A 1 89 ? 4.170 -2.347 -1.634 1.00 95.12 89 GLU A N 1
ATOM 670 C CA . GLU A 1 89 ? 4.448 -2.849 -0.280 1.00 95.12 89 GLU A CA 1
ATOM 671 C C . GLU A 1 89 ? 4.109 -1.815 0.796 1.00 95.12 89 GLU A C 1
ATOM 673 O O . GLU A 1 89 ? 3.479 -2.157 1.794 1.00 95.12 89 GLU A O 1
ATOM 678 N N . ASP A 1 90 ? 4.462 -0.545 0.584 1.00 94.38 90 ASP A N 1
ATOM 679 C CA . ASP A 1 90 ? 4.136 0.531 1.523 1.00 94.38 90 ASP A CA 1
ATOM 680 C C . ASP A 1 90 ? 2.618 0.676 1.732 1.00 94.38 90 ASP A C 1
ATOM 682 O O . ASP A 1 90 ? 2.169 0.878 2.863 1.00 94.38 90 ASP A O 1
ATOM 686 N N . PHE A 1 91 ? 1.810 0.547 0.676 1.00 95.12 91 PHE A N 1
ATOM 687 C CA . PHE A 1 91 ? 0.349 0.598 0.799 1.00 95.12 91 PHE A CA 1
ATOM 688 C C . PHE A 1 91 ? -0.228 -0.669 1.438 1.00 95.12 91 PHE A C 1
ATOM 690 O O . PHE A 1 91 ? -1.149 -0.583 2.254 1.00 95.12 91 PHE A O 1
ATOM 697 N N . ARG A 1 92 ? 0.356 -1.840 1.168 1.00 94.62 92 ARG A N 1
ATOM 698 C CA . ARG A 1 92 ? 0.002 -3.088 1.860 1.00 94.62 92 ARG A CA 1
ATOM 699 C C . ARG A 1 92 ? 0.263 -2.999 3.366 1.00 94.62 92 ARG A C 1
ATOM 701 O O . ARG A 1 92 ? -0.566 -3.429 4.164 1.00 94.62 92 ARG A O 1
ATOM 708 N N . ASP A 1 93 ? 1.351 -2.349 3.758 1.00 94.31 93 ASP A N 1
ATOM 709 C CA . ASP A 1 93 ? 1.722 -2.062 5.147 1.00 94.31 93 ASP A CA 1
ATOM 710 C C . ASP A 1 93 ? 0.600 -1.308 5.906 1.00 94.31 93 ASP A C 1
ATOM 712 O O . ASP A 1 93 ? 0.363 -1.524 7.100 1.00 94.31 93 ASP A O 1
ATOM 716 N N . ILE A 1 94 ? -0.128 -0.420 5.215 1.00 94.88 94 ILE A N 1
ATOM 717 C CA . ILE A 1 94 ? -1.291 0.311 5.755 1.00 94.88 94 ILE A CA 1
ATOM 718 C C . ILE A 1 94 ? -2.462 -0.636 6.014 1.00 94.88 94 ILE A C 1
ATOM 720 O O . ILE A 1 94 ? -3.108 -0.524 7.061 1.00 94.88 94 ILE A O 1
ATOM 724 N N . ILE A 1 95 ? -2.722 -1.562 5.092 1.00 92.12 95 ILE A N 1
ATOM 725 C CA . ILE A 1 95 ? -3.776 -2.575 5.219 1.00 92.12 95 ILE A CA 1
ATOM 726 C C . ILE A 1 95 ? -3.478 -3.478 6.416 1.00 92.12 95 ILE A C 1
ATOM 728 O O . ILE A 1 95 ? -4.316 -3.650 7.299 1.00 92.12 95 ILE A O 1
ATOM 732 N N . GLU A 1 96 ? -2.254 -3.996 6.503 1.00 91.62 96 GLU A N 1
ATOM 733 C CA . GLU A 1 96 ? -1.858 -4.919 7.567 1.00 91.62 96 GLU A CA 1
ATOM 734 C C . GLU A 1 96 ? -1.949 -4.267 8.953 1.00 91.62 96 GLU A C 1
ATOM 736 O O . GLU A 1 96 ? -2.476 -4.855 9.903 1.00 91.62 96 GLU A O 1
ATOM 741 N N . ARG A 1 97 ? -1.526 -3.004 9.084 1.00 92.94 97 ARG A N 1
ATOM 742 C CA . ARG A 1 97 ? -1.624 -2.288 10.366 1.00 92.94 97 ARG A CA 1
ATOM 743 C C . ARG A 1 97 ? -3.039 -1.864 10.731 1.00 92.94 97 ARG A C 1
ATOM 745 O O . ARG A 1 97 ? -3.304 -1.657 11.919 1.00 92.94 97 ARG A O 1
ATOM 752 N N . TYR A 1 98 ? -3.959 -1.782 9.772 1.00 93.12 98 TYR A N 1
ATOM 753 C CA . TYR A 1 98 ? -5.362 -1.523 10.079 1.00 93.12 98 TYR A CA 1
ATOM 754 C C . TYR A 1 98 ? -5.960 -2.622 10.973 1.00 93.12 98 TYR A C 1
ATOM 756 O O . TYR A 1 98 ? -6.714 -2.319 11.901 1.00 93.12 98 TYR A O 1
ATOM 764 N N . TYR A 1 99 ? -5.550 -3.885 10.802 1.00 90.75 99 TYR A N 1
ATOM 765 C CA . TYR A 1 99 ? -6.038 -4.996 11.630 1.00 90.75 99 TYR A CA 1
ATOM 766 C C . TYR A 1 99 ? -5.749 -4.827 13.131 1.00 90.75 99 TYR A C 1
ATOM 768 O O . TYR A 1 99 ? -6.452 -5.391 13.972 1.00 90.75 99 TYR A O 1
ATOM 776 N N . VAL A 1 100 ? -4.744 -4.032 13.512 1.00 92.25 100 VAL A N 1
ATOM 777 C CA . VAL A 1 100 ? -4.503 -3.680 14.923 1.00 92.25 100 VAL A CA 1
ATOM 778 C C . VAL A 1 100 ? -5.634 -2.800 15.461 1.00 92.25 100 VAL A C 1
ATOM 780 O O . VAL A 1 100 ? -6.148 -3.056 16.549 1.00 92.25 100 VAL A O 1
ATOM 783 N N . VAL A 1 101 ? -6.066 -1.805 14.682 1.00 93.62 101 VAL A N 1
ATOM 784 C CA . VAL A 1 101 ? -7.199 -0.935 15.029 1.00 93.62 101 VAL A CA 1
ATOM 785 C C . VAL A 1 101 ? -8.495 -1.735 15.061 1.00 93.62 101 VAL A C 1
ATOM 787 O O . VAL A 1 101 ? -9.279 -1.583 15.997 1.00 93.62 101 VAL A O 1
ATOM 790 N N . PHE A 1 102 ? -8.695 -2.620 14.083 1.00 91.38 102 PHE A N 1
ATOM 791 C CA . PHE A 1 102 ? -9.860 -3.498 14.028 1.00 91.38 102 PHE A CA 1
ATOM 792 C C . PHE A 1 102 ? -9.974 -4.379 15.280 1.00 91.38 102 PHE A C 1
ATOM 794 O O . PHE A 1 102 ? -11.026 -4.409 15.916 1.00 91.38 102 PHE A O 1
ATOM 801 N N . ARG A 1 103 ? -8.879 -5.030 15.702 1.00 93.06 103 ARG A N 1
ATOM 802 C CA . ARG A 1 103 ? -8.856 -5.843 16.931 1.00 93.06 103 ARG A CA 1
ATOM 803 C C . ARG A 1 103 ? -9.145 -5.018 18.184 1.00 93.06 103 ARG A C 1
ATOM 805 O O . ARG A 1 103 ? -9.935 -5.452 19.018 1.00 93.06 103 ARG A O 1
ATOM 812 N N . ALA A 1 104 ? -8.567 -3.821 18.301 1.00 94.56 104 ALA A N 1
ATOM 813 C CA . ALA A 1 104 ? -8.843 -2.933 19.431 1.00 94.56 104 ALA A CA 1
ATOM 814 C C . ALA A 1 104 ? -10.318 -2.488 19.459 1.00 94.56 104 ALA A C 1
ATOM 816 O O . ALA A 1 104 ? -10.939 -2.446 20.520 1.00 94.56 104 ALA A O 1
ATOM 817 N N . ASN A 1 105 ? -10.906 -2.219 18.289 1.00 94.06 105 ASN A N 1
ATOM 818 C CA . ASN A 1 105 ? -12.325 -1.896 18.152 1.00 94.06 105 ASN A CA 1
ATOM 819 C C . ASN A 1 105 ? -13.219 -3.085 18.536 1.00 94.06 105 ASN A C 1
ATOM 821 O O . ASN A 1 105 ? -14.182 -2.896 19.274 1.00 94.06 105 ASN A O 1
ATOM 825 N N . LYS A 1 106 ? -12.884 -4.306 18.098 1.00 94.50 106 LYS A N 1
ATOM 826 C CA . LYS A 1 106 ? -13.600 -5.528 18.495 1.00 94.50 106 LYS A CA 1
ATOM 827 C C . LYS A 1 106 ? -13.580 -5.711 20.015 1.00 94.50 106 LYS A C 1
ATOM 829 O O . LYS A 1 106 ? -14.634 -5.881 20.619 1.00 94.50 106 LYS A O 1
ATOM 834 N N . HIS A 1 107 ? -12.411 -5.569 20.638 1.00 95.44 107 HIS A N 1
ATOM 835 C CA . HIS A 1 107 ? -12.279 -5.668 22.091 1.00 95.44 107 HIS A CA 1
ATOM 836 C C . HIS A 1 107 ? -13.093 -4.595 22.837 1.00 95.44 107 HIS A C 1
ATOM 838 O O . HIS A 1 107 ? -13.741 -4.879 23.844 1.00 95.44 107 HIS A O 1
ATOM 844 N N . TYR A 1 108 ? -13.128 -3.365 22.317 1.00 97.00 108 TYR A N 1
ATOM 845 C CA . TYR A 1 108 ? -14.008 -2.317 22.837 1.00 97.00 108 TYR A CA 1
ATOM 846 C C . TYR A 1 108 ? -15.492 -2.720 22.772 1.00 97.00 108 TYR A C 1
ATOM 848 O O . TYR A 1 108 ? -16.211 -2.546 23.759 1.00 97.00 108 TYR A O 1
ATOM 856 N N . GLN A 1 109 ? -15.959 -3.291 21.654 1.00 97.00 109 GLN A N 1
ATOM 857 C CA . GLN A 1 109 ? -17.349 -3.750 21.530 1.00 97.00 109 GLN A CA 1
ATOM 858 C C . GLN A 1 109 ? -17.672 -4.875 22.524 1.00 97.00 109 GLN A C 1
ATOM 860 O O . GLN A 1 109 ? -18.730 -4.852 23.155 1.00 97.00 109 GLN A O 1
ATOM 865 N N . GLU A 1 110 ? -16.746 -5.812 22.734 1.00 96.88 110 GLU A N 1
ATOM 866 C CA . GLU A 1 110 ? -16.883 -6.880 23.733 1.00 96.88 110 GLU A CA 1
ATOM 867 C C . GLU A 1 110 ? -17.000 -6.313 25.157 1.00 96.88 110 GLU A C 1
ATOM 869 O O . GLU A 1 110 ? -17.907 -6.687 25.908 1.00 96.88 110 GLU A O 1
ATOM 874 N N . CYS A 1 111 ? -16.138 -5.358 25.523 1.00 97.56 111 CYS A N 1
ATOM 875 C CA . CYS A 1 111 ? -16.189 -4.673 26.816 1.00 97.56 111 CYS A CA 1
ATOM 876 C C . CYS A 1 111 ? -17.481 -3.861 26.993 1.00 97.56 111 CYS A C 1
ATOM 878 O O . CYS A 1 111 ? -18.070 -3.857 28.077 1.00 97.56 111 CYS A O 1
ATOM 880 N N . LYS A 1 112 ? -17.965 -3.212 25.928 1.00 97.81 112 LYS A N 1
ATOM 881 C CA . LYS A 1 112 ? -19.234 -2.472 25.929 1.00 97.81 112 LYS A CA 1
ATOM 882 C C . LYS A 1 112 ? -20.416 -3.409 26.180 1.00 97.81 112 LYS A C 1
ATOM 884 O O . LYS A 1 112 ? -21.254 -3.118 27.035 1.00 97.81 112 LYS A O 1
ATOM 889 N N . ALA A 1 113 ? -20.452 -4.553 25.498 1.00 97.56 113 ALA A N 1
ATOM 890 C CA . ALA A 1 113 ? -21.468 -5.581 25.705 1.00 97.56 113 ALA A CA 1
ATOM 891 C C . ALA A 1 113 ? -21.384 -6.205 27.111 1.00 97.56 113 ALA A C 1
ATOM 893 O O . ALA A 1 113 ? -22.406 -6.478 27.738 1.00 97.56 113 ALA A O 1
ATOM 894 N N . ALA A 1 114 ? -20.178 -6.416 27.648 1.00 97.56 114 ALA A N 1
ATOM 895 C CA . ALA A 1 114 ? -19.986 -6.904 29.015 1.00 97.56 114 ALA A CA 1
ATOM 896 C C . ALA A 1 114 ? -20.500 -5.909 30.069 1.00 97.56 114 ALA A C 1
ATOM 898 O O . ALA A 1 114 ? -21.179 -6.316 31.011 1.00 97.56 114 ALA A O 1
ATOM 899 N N . TYR A 1 115 ? -20.240 -4.611 29.891 1.00 98.38 115 TYR A N 1
ATOM 900 C CA . TYR A 1 115 ? -20.766 -3.567 30.771 1.00 98.38 115 TYR A CA 1
ATOM 901 C C . TYR A 1 115 ? -22.300 -3.490 30.734 1.00 98.38 115 TYR A C 1
ATOM 903 O O . TYR A 1 115 ? -22.930 -3.396 31.789 1.00 98.38 115 TYR A O 1
ATOM 911 N N . ALA A 1 116 ? -22.908 -3.592 29.546 1.00 97.94 116 ALA A N 1
ATOM 912 C CA . ALA A 1 116 ? -24.364 -3.646 29.402 1.00 97.94 116 ALA A CA 1
ATOM 913 C C . ALA A 1 116 ? -24.965 -4.846 30.160 1.00 97.94 116 ALA A C 1
ATOM 915 O O . ALA A 1 116 ? -25.839 -4.656 31.008 1.00 97.94 116 ALA A O 1
ATOM 916 N N . ARG A 1 117 ? -24.410 -6.053 29.964 1.00 97.75 117 ARG A N 1
ATOM 917 C CA . ARG A 1 117 ? -24.822 -7.271 30.688 1.00 97.75 117 ARG A CA 1
ATOM 918 C C . ARG A 1 117 ? -24.662 -7.146 32.206 1.00 97.75 117 ARG A C 1
ATOM 920 O O . ARG A 1 117 ? -25.539 -7.566 32.955 1.00 97.75 117 ARG A O 1
ATOM 927 N N . ALA A 1 118 ? -23.574 -6.541 32.685 1.00 97.56 118 ALA A N 1
ATOM 928 C CA . ALA A 1 118 ? -23.391 -6.283 34.116 1.00 97.56 118 ALA A CA 1
ATOM 929 C C . ALA A 1 118 ? -24.442 -5.295 34.664 1.00 97.56 118 ALA A C 1
ATOM 931 O O . ALA A 1 118 ? -24.915 -5.443 35.791 1.00 97.56 118 ALA A O 1
ATOM 932 N N . GLY A 1 119 ? -24.851 -4.313 33.852 1.00 97.44 119 GLY A N 1
ATOM 933 C CA . GLY A 1 119 ? -25.963 -3.413 34.149 1.00 97.44 119 GLY A CA 1
ATOM 934 C C . GLY A 1 119 ? -27.298 -4.139 34.310 1.00 97.44 119 GLY A C 1
ATOM 935 O O . GLY A 1 119 ? -27.983 -3.923 35.309 1.00 97.44 119 GLY A O 1
ATOM 936 N N . GLU A 1 120 ? -27.633 -5.028 33.377 1.00 97.81 120 GLU A N 1
ATOM 937 C CA . GLU A 1 120 ? -28.844 -5.858 33.437 1.00 97.81 120 GLU A CA 1
ATOM 938 C C . GLU A 1 120 ? -28.834 -6.803 34.644 1.00 97.81 120 GLU A C 1
ATOM 940 O O . GLU A 1 120 ? -29.831 -6.911 35.358 1.00 97.81 120 GLU A O 1
ATOM 945 N N . ASN A 1 121 ? -27.695 -7.441 34.933 1.00 96.88 121 ASN A N 1
ATOM 946 C CA . ASN A 1 121 ? -27.540 -8.319 36.095 1.00 96.88 121 ASN A CA 1
ATOM 947 C C . ASN A 1 121 ? -27.771 -7.579 37.417 1.00 96.88 121 ASN A C 1
ATOM 949 O O . ASN A 1 121 ? -28.436 -8.112 38.307 1.00 96.88 121 ASN A O 1
ATOM 953 N N . LEU A 1 122 ? -27.271 -6.346 37.537 1.00 97.06 122 LEU A N 1
ATOM 954 C CA . LEU A 1 122 ? -27.512 -5.504 38.706 1.00 97.06 122 LEU A CA 1
ATOM 955 C C . LEU A 1 122 ? -28.997 -5.150 38.857 1.00 97.06 122 LEU A C 1
ATOM 957 O O . LEU A 1 122 ? -29.541 -5.258 39.955 1.00 97.06 122 LEU A O 1
ATOM 961 N N . GLU A 1 123 ? -29.663 -4.754 37.773 1.00 97.06 123 GLU A N 1
ATOM 962 C CA . GLU A 1 123 ? -31.100 -4.459 37.806 1.00 97.06 123 GLU A CA 1
ATOM 963 C C . GLU A 1 123 ? -31.929 -5.700 38.162 1.00 97.06 123 GLU A C 1
ATOM 965 O O . GLU A 1 123 ? -32.833 -5.631 38.994 1.00 97.06 123 GLU A O 1
ATOM 970 N N . ASN A 1 124 ? -31.576 -6.868 37.626 1.00 95.75 124 ASN A N 1
ATOM 971 C CA . ASN A 1 124 ? -32.228 -8.132 37.967 1.00 95.75 124 ASN A CA 1
ATOM 972 C C . ASN A 1 124 ? -32.003 -8.532 39.435 1.00 95.75 124 ASN A C 1
ATOM 974 O O . ASN A 1 124 ? -32.928 -9.032 40.078 1.00 95.75 124 ASN A O 1
ATOM 978 N N . ALA A 1 125 ? -30.806 -8.303 39.985 1.00 94.12 125 ALA A N 1
ATOM 979 C CA . ALA A 1 125 ? -30.514 -8.556 41.395 1.00 94.12 125 ALA A CA 1
ATOM 980 C C . ALA A 1 125 ? -31.347 -7.650 42.319 1.00 94.12 125 ALA A C 1
ATOM 982 O O . ALA A 1 125 ? -31.980 -8.155 43.246 1.00 94.12 125 ALA A O 1
ATOM 983 N N . LYS A 1 126 ? -31.435 -6.347 42.012 1.00 93.75 126 LYS A N 1
ATOM 984 C CA . LYS A 1 126 ? -32.281 -5.393 42.753 1.00 93.75 126 LYS A CA 1
ATOM 985 C C . LYS A 1 126 ? -33.766 -5.752 42.683 1.00 93.75 126 LYS A C 1
ATOM 987 O O . LYS A 1 126 ? -34.459 -5.710 43.693 1.00 93.75 126 LYS A O 1
ATOM 992 N N . LYS A 1 127 ? -34.270 -6.140 41.504 1.00 93.62 127 LYS A N 1
ATOM 993 C CA . LYS A 1 127 ? -35.669 -6.576 41.345 1.00 93.62 127 LYS A CA 1
ATOM 994 C C . LYS A 1 127 ? -35.976 -7.803 42.204 1.00 93.62 127 LYS A C 1
ATOM 996 O O . LYS A 1 127 ? -37.015 -7.843 42.852 1.00 93.62 127 LYS A O 1
ATOM 1001 N N . LYS A 1 128 ? -35.074 -8.790 42.241 1.00 90.62 128 LYS A N 1
ATOM 1002 C CA . LYS A 1 128 ? -35.228 -9.982 43.095 1.00 90.62 128 LYS A CA 1
ATOM 1003 C C . LYS A 1 128 ? -35.237 -9.627 44.582 1.00 90.62 128 LYS A C 1
ATOM 1005 O O . LYS A 1 128 ? -36.063 -10.162 45.312 1.00 90.62 128 LYS A O 1
ATOM 1010 N N . GLU A 1 129 ? -34.360 -8.721 45.011 1.00 88.75 129 GLU A N 1
ATOM 1011 C CA . GLU A 1 129 ? -34.344 -8.197 46.382 1.00 88.75 129 GLU A CA 1
ATOM 1012 C C . GLU A 1 129 ? -35.666 -7.498 46.743 1.00 88.75 129 GLU A C 1
ATOM 1014 O O . GLU A 1 129 ? -36.254 -7.796 47.781 1.00 88.75 129 GLU A O 1
ATOM 1019 N N . MET A 1 130 ? -36.180 -6.638 45.857 1.00 87.69 130 MET A N 1
ATOM 1020 C CA . MET A 1 130 ? -37.445 -5.919 46.046 1.00 87.69 130 MET A CA 1
ATOM 1021 C C . MET A 1 130 ? -38.662 -6.854 46.106 1.00 87.69 130 MET A C 1
ATOM 1023 O O . MET A 1 130 ? -39.549 -6.667 46.930 1.00 87.69 130 MET A O 1
ATOM 1027 N N . ILE A 1 131 ? -38.729 -7.870 45.243 1.00 87.25 131 ILE A N 1
ATOM 1028 C CA . ILE A 1 131 ? -39.842 -8.832 45.250 1.00 87.25 131 ILE A CA 1
ATOM 1029 C C . ILE A 1 131 ? -39.850 -9.639 46.553 1.00 87.25 131 ILE A C 1
ATOM 1031 O O . ILE A 1 131 ? -40.914 -9.894 47.112 1.00 87.25 131 ILE A O 1
ATOM 1035 N N . GLU A 1 132 ? -38.679 -10.053 47.039 1.00 83.94 132 GLU A N 1
ATOM 1036 C CA . GLU A 1 132 ? -38.588 -10.856 48.259 1.00 83.94 132 GLU A CA 1
ATOM 1037 C C . GLU A 1 132 ? -38.847 -10.023 49.523 1.00 83.94 132 GLU A C 1
ATOM 1039 O O . GLU A 1 132 ? -39.414 -10.547 50.478 1.00 83.94 132 GLU A O 1
ATOM 1044 N N . SER A 1 133 ? -38.516 -8.725 49.527 1.00 79.31 133 SER A N 1
ATOM 1045 C CA . SER A 1 133 ? -38.828 -7.828 50.651 1.00 79.31 133 SER A CA 1
ATOM 1046 C C . SER A 1 133 ? -40.325 -7.528 50.798 1.00 79.31 133 SER A C 1
ATOM 1048 O O . SER A 1 133 ? -40.775 -7.205 51.896 1.00 79.31 133 SER A O 1
ATOM 1050 N N . LEU A 1 134 ? -41.105 -7.688 49.722 1.00 80.44 134 LEU A N 1
ATOM 1051 C CA . LEU A 1 134 ? -42.568 -7.575 49.726 1.00 80.44 134 LEU A CA 1
ATOM 1052 C C . LEU A 1 134 ? -43.277 -8.858 50.198 1.00 80.44 134 LEU A C 1
ATOM 1054 O O . LEU A 1 134 ? -44.460 -8.811 50.534 1.00 80.44 134 LEU A O 1
ATOM 1058 N N . LYS A 1 135 ? -42.587 -10.007 50.246 1.00 80.38 135 LYS A N 1
ATOM 1059 C CA . LYS A 1 135 ? -43.146 -11.249 50.801 1.00 80.38 135 LYS A CA 1
ATOM 1060 C C . LYS A 1 135 ? -42.967 -11.258 52.319 1.00 80.38 135 LYS A C 1
ATOM 1062 O O . LYS A 1 135 ? -41.852 -11.157 52.827 1.00 80.38 135 LYS A O 1
ATOM 1067 N N . ALA A 1 136 ? -44.063 -11.411 53.058 1.00 55.38 136 ALA A N 1
ATOM 1068 C CA . ALA A 1 136 ? -44.033 -11.451 54.515 1.00 55.38 136 ALA A CA 1
ATOM 1069 C C . ALA A 1 136 ? -43.139 -12.602 55.034 1.00 55.38 136 ALA A C 1
ATOM 1071 O O . ALA A 1 136 ? -43.426 -13.773 54.800 1.00 55.38 136 ALA A O 1
ATOM 1072 N N . GLY A 1 137 ? -42.078 -12.264 55.779 1.00 59.59 137 GLY A N 1
ATOM 1073 C CA . GLY A 1 137 ? -41.501 -13.168 56.782 1.00 59.59 137 GLY A CA 1
ATOM 1074 C C . GLY A 1 137 ? -40.228 -13.957 56.455 1.00 59.59 137 GLY A C 1
ATOM 1075 O O . GLY A 1 137 ? -40.002 -14.953 57.136 1.00 59.59 137 GLY A O 1
ATOM 1076 N N . ASN A 1 138 ? -39.357 -13.558 55.513 1.00 59.81 138 ASN A N 1
ATOM 1077 C CA . ASN A 1 138 ? -38.133 -14.340 55.234 1.00 59.81 138 ASN A CA 1
ATOM 1078 C C . ASN A 1 138 ? -36.790 -13.619 55.516 1.00 59.81 138 ASN A C 1
ATOM 1080 O O . ASN A 1 138 ? -36.021 -13.330 54.595 1.00 59.81 138 ASN A O 1
ATOM 1084 N N . PRO A 1 139 ? -36.436 -13.369 56.796 1.00 62.59 139 PRO A N 1
ATOM 1085 C CA . PRO A 1 139 ? -35.168 -12.732 57.173 1.00 62.59 139 PRO A CA 1
ATOM 1086 C C . PRO A 1 139 ? -33.925 -13.553 56.784 1.00 62.59 139 PRO A C 1
ATOM 1088 O O . PRO A 1 139 ? -32.848 -12.984 56.621 1.00 62.59 139 PRO A O 1
ATOM 1091 N N . LYS A 1 140 ? -34.058 -14.873 56.568 1.00 68.06 140 LYS A N 1
ATOM 1092 C CA . LYS A 1 140 ? -32.938 -15.760 56.196 1.00 68.06 140 LYS A CA 1
ATOM 1093 C C . LYS A 1 140 ? -32.369 -15.499 54.795 1.00 68.06 140 LYS A C 1
ATOM 1095 O O . LYS A 1 140 ? -31.182 -15.725 54.583 1.00 68.06 140 LYS A O 1
ATOM 1100 N N . ASN A 1 141 ? -33.173 -15.006 53.851 1.00 77.75 141 ASN A N 1
ATOM 1101 C CA . ASN A 1 141 ? -32.725 -14.770 52.470 1.00 77.75 141 ASN A CA 1
ATOM 1102 C C . ASN A 1 141 ? -32.209 -13.347 52.229 1.00 77.75 141 ASN A C 1
ATOM 1104 O O . ASN A 1 141 ? -31.540 -13.108 51.222 1.00 77.75 141 ASN A O 1
ATOM 1108 N N . LYS A 1 142 ? -32.474 -12.420 53.157 1.00 82.31 142 LYS A N 1
ATOM 1109 C CA . LYS A 1 142 ? -32.124 -11.003 53.025 1.00 82.31 142 LYS A CA 1
ATOM 1110 C C . LYS A 1 142 ? -30.617 -10.797 52.860 1.00 82.31 142 LYS A C 1
ATOM 1112 O O . LYS A 1 142 ? -30.197 -10.244 51.853 1.00 82.31 142 LYS A O 1
ATOM 1117 N N . ALA A 1 143 ? -29.810 -11.362 53.760 1.00 85.62 143 ALA A N 1
ATOM 1118 C CA . ALA A 1 143 ? -28.350 -11.251 53.692 1.00 85.62 143 ALA A CA 1
ATOM 1119 C C . ALA A 1 143 ? -27.768 -11.815 52.380 1.00 85.62 143 ALA A C 1
ATOM 1121 O O . ALA A 1 143 ? -26.829 -11.260 51.814 1.00 85.62 143 ALA A O 1
ATOM 1122 N N . LYS A 1 144 ? -28.350 -12.902 51.849 1.00 89.06 144 LYS A N 1
ATOM 1123 C CA . LYS A 1 144 ? -27.928 -13.495 50.569 1.00 89.06 144 LYS A CA 1
ATOM 1124 C C . LYS A 1 144 ? -28.283 -12.600 49.377 1.00 89.06 144 LYS A C 1
ATOM 1126 O O . LYS A 1 144 ? -27.505 -12.511 48.430 1.00 89.06 144 LYS A O 1
ATOM 1131 N N . LEU A 1 145 ? -29.454 -11.967 49.395 1.00 89.12 145 LEU A N 1
ATOM 1132 C CA . LEU A 1 145 ? -29.894 -11.053 48.338 1.00 89.12 145 LEU A CA 1
ATOM 1133 C C . LEU A 1 145 ? -29.097 -9.745 48.359 1.00 89.12 145 LEU A C 1
ATOM 1135 O O . LEU A 1 145 ? -28.616 -9.335 47.305 1.00 89.12 145 LEU A O 1
ATOM 1139 N N . GLU A 1 146 ? -28.860 -9.174 49.541 1.00 89.75 146 GLU A N 1
ATOM 1140 C CA . GLU A 1 146 ? -27.986 -8.010 49.736 1.00 89.75 146 GLU A CA 1
ATOM 1141 C C . GLU A 1 146 ? -26.564 -8.302 49.237 1.00 89.75 146 GLU A C 1
ATOM 1143 O O . GLU A 1 146 ? -26.000 -7.521 48.468 1.00 89.75 146 GLU A O 1
ATOM 1148 N N . PHE A 1 147 ? -26.013 -9.474 49.580 1.00 91.81 147 PHE A N 1
ATOM 1149 C CA . PHE A 1 147 ? -24.721 -9.926 49.062 1.00 91.81 147 PHE A CA 1
ATOM 1150 C C . PHE A 1 147 ? -24.710 -10.029 47.529 1.00 91.81 147 PHE A C 1
ATOM 1152 O O . PHE A 1 147 ? -23.774 -9.560 46.885 1.00 91.81 147 PHE A O 1
ATOM 1159 N N . ASN A 1 148 ? -25.753 -10.597 46.916 1.00 93.44 148 ASN A N 1
ATOM 1160 C CA . ASN A 1 148 ? -25.842 -10.712 45.456 1.00 93.44 148 ASN A CA 1
ATOM 1161 C C . ASN A 1 148 ? -25.933 -9.345 44.764 1.00 93.44 148 ASN A C 1
ATOM 1163 O O . ASN A 1 148 ? -25.328 -9.153 43.710 1.00 93.44 148 ASN A O 1
ATOM 1167 N N . VAL A 1 149 ? -26.674 -8.395 45.342 1.00 95.00 149 VAL A N 1
ATOM 1168 C CA . VAL A 1 149 ? -26.749 -7.018 44.837 1.00 95.00 149 VAL A CA 1
ATOM 1169 C C . VAL A 1 149 ? -25.394 -6.334 44.964 1.00 95.00 149 VAL A C 1
ATOM 1171 O O . VAL A 1 149 ? -24.955 -5.682 44.017 1.00 95.00 149 VAL A O 1
ATOM 1174 N N . GLN A 1 150 ? -24.710 -6.504 46.096 1.00 95.94 150 GLN A N 1
ATOM 1175 C CA . GLN A 1 150 ? -23.381 -5.942 46.310 1.00 95.94 150 GLN A CA 1
ATOM 1176 C C . GLN A 1 150 ? -22.359 -6.511 45.318 1.00 95.94 150 GLN A C 1
ATOM 1178 O O . GLN A 1 150 ? -21.678 -5.744 44.639 1.00 95.94 150 GLN A O 1
ATOM 1183 N N . LYS A 1 151 ? -22.344 -7.833 45.125 1.00 96.56 151 LYS A N 1
ATOM 1184 C CA . LYS A 1 151 ? -21.510 -8.488 44.113 1.00 96.56 151 LYS A CA 1
ATOM 1185 C C . LYS A 1 151 ? -21.804 -7.967 42.702 1.00 96.56 151 LYS A C 1
ATOM 1187 O O . LYS A 1 151 ? -20.885 -7.622 41.970 1.00 96.56 151 LYS A O 1
ATOM 1192 N N . ALA A 1 152 ? -23.078 -7.827 42.328 1.00 96.44 152 ALA A N 1
ATOM 1193 C CA . ALA A 1 152 ? -23.450 -7.290 41.017 1.00 96.44 152 ALA A CA 1
ATOM 1194 C C . ALA A 1 152 ? -23.037 -5.814 40.831 1.00 96.44 152 ALA A C 1
ATOM 1196 O O . ALA A 1 152 ? -22.722 -5.399 39.712 1.00 96.44 152 ALA A O 1
ATOM 1197 N N . LYS A 1 153 ? -23.013 -5.008 41.906 1.00 97.25 153 LYS A N 1
ATOM 1198 C CA . LYS A 1 153 ? -22.462 -3.640 41.871 1.00 97.25 153 LYS A CA 1
ATOM 1199 C C . LYS A 1 153 ? -20.957 -3.667 41.613 1.00 97.25 153 LYS A C 1
ATOM 1201 O O . LYS A 1 153 ? -20.493 -2.939 40.739 1.00 97.25 153 LYS A O 1
ATOM 1206 N N . GLU A 1 154 ? -20.220 -4.503 42.339 1.00 97.94 154 GLU A N 1
ATOM 1207 C CA . GLU A 1 154 ? -18.770 -4.667 42.179 1.00 97.94 154 GLU A CA 1
ATOM 1208 C C . GLU A 1 154 ? -18.411 -5.151 40.768 1.00 97.94 154 GLU A C 1
ATOM 1210 O O . GLU A 1 154 ? -17.563 -4.548 40.111 1.00 97.94 154 GLU A O 1
ATOM 1215 N N . ASP A 1 155 ? -19.136 -6.144 40.245 1.00 97.25 155 ASP A N 1
ATOM 1216 C CA . ASP A 1 155 ? -18.967 -6.648 38.878 1.00 97.25 155 ASP A CA 1
ATOM 1217 C C . ASP A 1 155 ? -19.218 -5.551 37.828 1.00 97.25 155 ASP A C 1
ATOM 1219 O O . ASP A 1 155 ? -18.471 -5.429 36.852 1.00 97.25 155 ASP A O 1
ATOM 1223 N N . LYS A 1 156 ? -20.239 -4.702 38.029 1.00 97.25 156 LYS A N 1
ATOM 1224 C CA . LYS A 1 156 ? -20.520 -3.565 37.136 1.00 97.25 156 LYS A CA 1
ATOM 1225 C C . LYS A 1 156 ? -19.420 -2.504 37.188 1.00 97.25 156 LYS A C 1
ATOM 1227 O O . LYS A 1 156 ? -19.062 -1.966 36.139 1.00 97.25 156 LYS A O 1
ATOM 1232 N N . ILE A 1 157 ? -18.876 -2.207 38.370 1.00 98.00 157 ILE A N 1
ATOM 1233 C CA . ILE A 1 157 ? -17.742 -1.282 38.531 1.00 98.00 157 ILE A CA 1
ATOM 1234 C C . ILE A 1 157 ? -16.505 -1.844 37.820 1.00 98.00 157 ILE A C 1
ATOM 1236 O O . ILE A 1 157 ? -15.877 -1.137 37.033 1.00 98.00 157 ILE A O 1
ATOM 1240 N N . ALA A 1 158 ? -16.198 -3.129 38.007 1.00 97.81 158 ALA A N 1
ATOM 1241 C CA . ALA A 1 158 ? -15.086 -3.786 37.325 1.00 97.81 158 ALA A CA 1
ATOM 1242 C C . ALA A 1 158 ? -15.260 -3.780 35.794 1.00 97.81 158 ALA A C 1
ATOM 1244 O O . ALA A 1 158 ? -14.312 -3.494 35.058 1.00 97.81 158 ALA A O 1
ATOM 1245 N N . ALA A 1 159 ? -16.473 -4.044 35.296 1.00 97.81 159 ALA A N 1
ATOM 1246 C CA . ALA A 1 159 ? -16.784 -3.963 33.870 1.00 97.81 159 ALA A CA 1
ATOM 1247 C C . ALA A 1 159 ? -16.645 -2.532 33.321 1.00 97.81 159 ALA A C 1
ATOM 1249 O O . ALA A 1 159 ? -16.160 -2.353 32.204 1.00 97.81 159 ALA A O 1
ATOM 1250 N N . LEU A 1 160 ? -17.018 -1.514 34.105 1.00 97.75 160 LEU A N 1
ATOM 1251 C CA . LEU A 1 160 ? -16.844 -0.109 33.735 1.00 97.75 160 LEU A CA 1
ATOM 1252 C C . LEU A 1 160 ? -15.364 0.265 33.606 1.00 97.75 160 LEU A C 1
ATOM 1254 O O . LEU A 1 160 ? -14.995 0.926 32.638 1.00 97.75 160 LEU A O 1
ATOM 1258 N N . GLU A 1 161 ? -14.511 -0.160 34.540 1.00 98.25 161 GLU A N 1
ATOM 1259 C CA . GLU A 1 161 ? -13.070 0.116 34.463 1.00 98.25 161 GLU A CA 1
ATOM 1260 C C . GLU A 1 161 ? -12.415 -0.573 33.258 1.00 98.25 161 GLU A C 1
ATOM 1262 O O . GLU A 1 161 ? -11.639 0.055 32.534 1.00 98.25 161 GLU A O 1
ATOM 1267 N N . ARG A 1 162 ? -12.806 -1.818 32.951 1.00 97.50 162 ARG A N 1
ATOM 1268 C CA . ARG A 1 162 ? -12.375 -2.505 31.718 1.00 97.50 162 ARG A CA 1
ATOM 1269 C C . ARG A 1 162 ? -12.835 -1.767 30.463 1.00 97.50 162 ARG A C 1
ATOM 1271 O O . ARG A 1 162 ? -12.045 -1.572 29.542 1.00 97.50 162 ARG A O 1
ATOM 1278 N N . LEU A 1 163 ? -14.086 -1.301 30.436 1.00 98.06 163 LEU A N 1
ATOM 1279 C CA . LEU A 1 163 ? -14.608 -0.511 29.323 1.00 98.06 163 LEU A CA 1
ATOM 1280 C C . LEU A 1 163 ? -13.819 0.792 29.150 1.00 98.06 163 LEU A C 1
ATOM 1282 O O . LEU A 1 163 ? -13.373 1.081 28.039 1.00 98.06 163 LEU A O 1
ATOM 1286 N N . LYS A 1 164 ? -13.580 1.544 30.231 1.00 98.12 164 LYS A N 1
ATOM 1287 C CA . LYS A 1 164 ? -12.758 2.766 30.202 1.00 98.12 164 LYS A CA 1
ATOM 1288 C C . LYS A 1 164 ? -11.366 2.491 29.639 1.00 98.12 164 LYS A C 1
ATOM 1290 O O . LYS A 1 164 ? -10.900 3.257 28.798 1.00 98.12 164 LYS A O 1
ATOM 1295 N N . GLN A 1 165 ? -10.723 1.405 30.066 1.00 98.19 165 GLN A N 1
ATOM 1296 C CA . GLN A 1 165 ? -9.411 1.033 29.549 1.00 98.19 165 GLN A CA 1
ATOM 1297 C C . GLN A 1 165 ? -9.466 0.692 28.054 1.00 98.19 165 GLN A C 1
ATOM 1299 O O . GLN A 1 165 ? -8.710 1.272 27.281 1.00 98.19 165 GLN A O 1
ATOM 1304 N N . SER A 1 166 ? -10.433 -0.123 27.617 1.00 97.69 166 SER A N 1
ATOM 1305 C CA . SER A 1 166 ? -10.589 -0.479 26.198 1.00 97.69 166 SER A CA 1
ATOM 1306 C C . SER A 1 166 ? -10.821 0.739 25.289 1.00 97.69 166 SER A C 1
ATOM 1308 O O . SER A 1 166 ? -10.328 0.777 24.162 1.00 97.69 166 SER A O 1
ATOM 1310 N N . VAL A 1 167 ? -11.516 1.774 25.783 1.00 97.69 167 VAL A N 1
ATOM 1311 C CA . VAL A 1 167 ? -11.690 3.045 25.061 1.00 97.69 167 VAL A CA 1
ATOM 1312 C C . VAL A 1 167 ? -10.350 3.761 24.894 1.00 97.69 167 VAL A C 1
ATOM 1314 O O . VAL A 1 167 ? -10.051 4.229 23.795 1.00 97.69 167 VAL A O 1
ATOM 1317 N N . ARG A 1 168 ? -9.526 3.831 25.950 1.00 97.81 168 ARG A N 1
ATOM 1318 C CA . ARG A 1 168 ? -8.182 4.432 25.874 1.00 97.81 168 ARG A CA 1
ATOM 1319 C C . ARG A 1 168 ? -7.294 3.677 24.889 1.00 97.81 168 ARG A C 1
ATOM 1321 O O . ARG A 1 168 ? -6.662 4.312 24.047 1.00 97.81 168 ARG A O 1
ATOM 1328 N N . ASP A 1 169 ? -7.301 2.349 24.949 1.00 96.12 169 ASP A N 1
ATOM 1329 C CA . ASP A 1 169 ? -6.492 1.498 24.073 1.00 96.12 169 ASP A CA 1
ATOM 1330 C C . ASP A 1 169 ? -6.914 1.654 22.605 1.00 96.12 169 ASP A C 1
ATOM 1332 O O . ASP A 1 169 ? -6.070 1.835 21.724 1.00 96.12 169 ASP A O 1
ATOM 1336 N N . MET A 1 170 ? -8.224 1.678 22.331 1.00 95.94 170 MET A N 1
ATOM 1337 C CA . MET A 1 170 ? -8.760 1.926 20.990 1.00 95.94 170 MET A CA 1
ATOM 1338 C C . MET A 1 170 ? -8.367 3.316 20.468 1.00 95.94 170 MET A C 1
ATOM 1340 O O . MET A 1 170 ? -7.956 3.443 19.311 1.00 95.94 170 MET A O 1
ATOM 1344 N N . LEU A 1 171 ? -8.478 4.361 21.296 1.00 95.69 171 LEU A N 1
ATOM 1345 C CA . LEU A 1 171 ? -8.071 5.719 20.921 1.00 95.69 171 LEU A CA 1
ATOM 1346 C C . LEU A 1 171 ? -6.577 5.779 20.597 1.00 95.69 171 LEU A C 1
ATOM 1348 O O . LEU A 1 171 ? -6.196 6.316 19.554 1.00 95.69 171 LEU A O 1
ATOM 1352 N N . GLN A 1 172 ? -5.739 5.173 21.438 1.00 96.88 172 GLN A N 1
ATOM 1353 C CA . GLN A 1 172 ? -4.297 5.128 21.224 1.00 96.88 172 GLN A CA 1
ATOM 1354 C C . GLN A 1 172 ? -3.941 4.363 19.940 1.00 96.88 172 GLN A C 1
ATOM 1356 O O . GLN A 1 172 ? -3.099 4.819 19.162 1.00 96.88 172 GLN A O 1
ATOM 1361 N N . ALA A 1 173 ? -4.593 3.225 19.682 1.00 95.94 173 ALA A N 1
ATOM 1362 C CA . ALA A 1 173 ? -4.403 2.451 18.458 1.00 95.94 173 ALA A CA 1
ATOM 1363 C C . ALA A 1 173 ? -4.776 3.269 17.211 1.00 95.94 173 ALA A C 1
ATOM 1365 O O . ALA A 1 173 ? -3.999 3.315 16.256 1.00 95.94 173 ALA A O 1
ATOM 1366 N N . ARG A 1 174 ? -5.916 3.978 17.235 1.00 94.94 174 ARG A N 1
ATOM 1367 C CA . ARG A 1 174 ? -6.349 4.859 16.134 1.00 94.94 174 ARG A CA 1
ATOM 1368 C C . ARG A 1 174 ? -5.371 6.005 15.887 1.00 94.94 174 ARG A C 1
ATOM 1370 O O . ARG A 1 174 ? -5.041 6.274 14.736 1.00 94.94 174 ARG A O 1
ATOM 1377 N N . GLN A 1 175 ? -4.881 6.661 16.937 1.00 96.56 175 GLN A N 1
ATOM 1378 C CA . GLN A 1 175 ? -3.910 7.754 16.809 1.00 96.56 175 GLN A CA 1
ATOM 1379 C C . GLN A 1 175 ? -2.593 7.272 16.188 1.00 96.56 175 GLN A C 1
ATOM 1381 O O . GLN A 1 175 ? -2.120 7.862 15.215 1.00 96.56 175 GLN A O 1
ATOM 1386 N N . LYS A 1 176 ? -2.039 6.161 16.695 1.00 97.00 176 LYS A N 1
ATOM 1387 C CA . LYS A 1 176 ? -0.819 5.544 16.147 1.00 97.00 176 LYS A CA 1
ATOM 1388 C C . LYS A 1 176 ? -1.005 5.131 14.687 1.00 97.00 176 LYS A C 1
ATOM 1390 O O . LYS A 1 176 ? -0.131 5.393 13.863 1.00 97.00 176 LYS A O 1
ATOM 1395 N N . TYR A 1 177 ? -2.145 4.523 14.361 1.00 96.06 177 TYR A N 1
ATOM 1396 C CA . TYR A 1 177 ? -2.468 4.125 12.995 1.00 96.06 177 TYR A CA 1
ATOM 1397 C C . TYR A 1 177 ? -2.606 5.323 12.057 1.00 96.06 177 TYR A C 1
ATOM 1399 O O . TYR A 1 177 ? -2.023 5.304 10.982 1.00 96.06 177 TYR A O 1
ATOM 1407 N N . ASN A 1 178 ? -3.315 6.382 12.450 1.00 94.25 178 ASN A N 1
ATOM 1408 C CA . ASN A 1 178 ? -3.482 7.566 11.606 1.00 94.25 178 ASN A CA 1
ATOM 1409 C C . ASN A 1 178 ? -2.141 8.249 11.314 1.00 94.25 178 ASN A C 1
ATOM 1411 O O . ASN A 1 178 ? -1.867 8.570 10.158 1.00 94.25 178 ASN A O 1
ATOM 1415 N N . ALA A 1 179 ? -1.288 8.407 12.331 1.00 96.19 179 ALA A N 1
ATOM 1416 C CA . ALA A 1 179 ? 0.058 8.945 12.151 1.00 96.19 179 ALA A CA 1
ATOM 1417 C C . ALA A 1 179 ? 0.897 8.072 11.201 1.00 96.19 179 ALA A C 1
ATOM 1419 O O . ALA A 1 179 ? 1.544 8.584 10.288 1.00 96.19 179 ALA A O 1
ATOM 1420 N N . PHE A 1 180 ? 0.843 6.746 11.374 1.00 96.50 180 PHE A N 1
ATOM 1421 C CA . PHE A 1 180 ? 1.503 5.805 10.472 1.00 96.50 180 PHE A CA 1
ATOM 1422 C C . PHE A 1 180 ? 0.970 5.900 9.038 1.00 96.50 180 PHE A C 1
ATOM 1424 O O . PHE A 1 180 ? 1.761 6.019 8.106 1.00 96.50 180 PHE A O 1
ATOM 1431 N N . LYS A 1 181 ? -0.355 5.876 8.867 1.00 95.25 181 LYS A N 1
ATOM 1432 C CA . LYS A 1 181 ? -1.042 5.915 7.575 1.00 95.25 181 LYS A CA 1
ATOM 1433 C C . LYS A 1 181 ? -0.639 7.152 6.786 1.00 95.25 181 LYS A C 1
ATOM 1435 O O . LYS A 1 181 ? -0.236 7.020 5.640 1.00 95.25 181 LYS A O 1
ATOM 1440 N N . ILE A 1 182 ? -0.694 8.334 7.403 1.00 95.31 182 ILE A N 1
ATOM 1441 C CA . ILE A 1 182 ? -0.303 9.589 6.746 1.00 95.31 182 ILE A CA 1
ATOM 1442 C C . ILE A 1 182 ? 1.160 9.520 6.308 1.00 95.31 182 ILE A C 1
ATOM 1444 O O . ILE A 1 182 ? 1.457 9.748 5.138 1.00 95.31 182 ILE A O 1
ATOM 1448 N N . LYS A 1 183 ? 2.070 9.139 7.216 1.00 96.50 183 LYS A N 1
ATOM 1449 C CA . LYS A 1 183 ? 3.499 9.018 6.896 1.00 96.50 183 LYS A CA 1
ATOM 1450 C C . LYS A 1 183 ? 3.742 8.056 5.730 1.00 96.50 183 LYS A C 1
ATOM 1452 O O . LYS A 1 183 ? 4.564 8.334 4.860 1.00 96.50 183 LYS A O 1
ATOM 1457 N N . ARG A 1 184 ? 3.037 6.926 5.721 1.00 95.38 184 ARG A N 1
ATOM 1458 C CA . ARG A 1 184 ? 3.201 5.877 4.719 1.00 95.38 184 ARG A CA 1
ATOM 1459 C C . ARG A 1 184 ? 2.602 6.266 3.368 1.00 95.38 184 ARG A C 1
ATOM 1461 O O . ARG A 1 184 ? 3.253 6.033 2.360 1.00 95.38 184 ARG A O 1
ATOM 1468 N N . LEU A 1 185 ? 1.442 6.927 3.348 1.00 95.06 185 LEU A N 1
ATOM 1469 C CA . LEU A 1 185 ? 0.846 7.483 2.128 1.00 95.06 185 LEU A CA 1
ATOM 1470 C C . LEU A 1 185 ? 1.774 8.510 1.481 1.00 95.06 185 LEU A C 1
ATOM 1472 O O . LEU A 1 185 ? 2.062 8.398 0.295 1.00 95.06 185 LEU A O 1
ATOM 1476 N N . VAL A 1 186 ? 2.277 9.469 2.265 1.00 96.00 186 VAL A N 1
ATOM 1477 C CA . VAL A 1 186 ? 3.222 10.479 1.769 1.00 96.00 186 VAL A CA 1
ATOM 1478 C C . VAL A 1 186 ? 4.465 9.796 1.203 1.00 96.00 186 VAL A C 1
ATOM 1480 O O . VAL A 1 186 ? 4.809 10.014 0.051 1.00 96.00 186 VAL A O 1
ATOM 1483 N N . SER A 1 187 ? 5.093 8.895 1.964 1.00 93.94 187 SER A N 1
ATOM 1484 C CA . SER A 1 187 ? 6.295 8.193 1.500 1.00 93.94 187 SER A CA 1
ATOM 1485 C C . SER A 1 187 ? 6.061 7.346 0.243 1.00 93.94 187 SER A C 1
ATOM 1487 O O . SER A 1 187 ? 6.933 7.314 -0.623 1.00 93.94 187 SER A O 1
ATOM 1489 N N . GLY A 1 188 ? 4.936 6.632 0.154 1.00 94.94 188 GLY A N 1
ATOM 1490 C CA . GLY A 1 188 ? 4.625 5.752 -0.974 1.00 94.94 188 GLY A CA 1
ATOM 1491 C C . GLY A 1 188 ? 4.373 6.534 -2.262 1.00 94.94 188 GLY A C 1
ATOM 1492 O O . GLY A 1 188 ? 4.939 6.200 -3.305 1.00 94.94 188 GLY A O 1
ATOM 1493 N N . TRP A 1 189 ? 3.584 7.611 -2.176 1.00 96.56 189 TRP A N 1
ATOM 1494 C CA . TRP A 1 189 ? 3.278 8.468 -3.322 1.00 96.56 189 TRP A CA 1
ATOM 1495 C C . TRP A 1 189 ? 4.460 9.328 -3.757 1.00 96.56 189 TRP A C 1
ATOM 1497 O O . TRP A 1 189 ? 4.706 9.422 -4.955 1.00 96.56 189 TRP A O 1
ATOM 1507 N N . THR A 1 190 ? 5.226 9.900 -2.821 1.00 96.31 190 THR A N 1
ATOM 1508 C CA . THR A 1 190 ? 6.442 10.656 -3.156 1.00 96.31 190 THR A CA 1
ATOM 1509 C C . THR A 1 190 ? 7.442 9.770 -3.888 1.00 96.31 190 THR A C 1
ATOM 1511 O O . THR A 1 190 ? 7.883 10.143 -4.969 1.00 96.31 190 THR A O 1
ATOM 1514 N N . ARG A 1 191 ? 7.719 8.557 -3.382 1.00 95.62 191 ARG A N 1
ATOM 1515 C CA . ARG A 1 191 ? 8.623 7.620 -4.065 1.00 95.62 191 ARG A CA 1
ATOM 1516 C C . ARG A 1 191 ? 8.138 7.279 -5.470 1.00 95.62 191 ARG A C 1
ATOM 1518 O O . ARG A 1 191 ? 8.932 7.287 -6.402 1.00 95.62 191 ARG A O 1
ATOM 1525 N N . TYR A 1 192 ? 6.852 6.957 -5.611 1.00 96.19 192 TYR A N 1
ATOM 1526 C CA . TYR A 1 192 ? 6.288 6.594 -6.909 1.00 96.19 192 TYR A CA 1
ATOM 1527 C C . TYR A 1 192 ? 6.378 7.761 -7.901 1.00 96.19 192 TYR A C 1
ATOM 1529 O O . TYR A 1 192 ? 6.883 7.583 -9.005 1.00 96.19 192 TYR A O 1
ATOM 1537 N N . GLY A 1 193 ? 5.971 8.965 -7.488 1.00 97.19 193 GLY A N 1
ATOM 1538 C CA . GLY A 1 193 ? 6.017 10.158 -8.331 1.00 97.19 193 GLY A CA 1
ATOM 1539 C C . GLY A 1 193 ? 7.438 10.567 -8.727 1.00 97.19 193 GLY A C 1
ATOM 1540 O O . GLY A 1 193 ? 7.678 10.890 -9.887 1.00 97.19 193 GLY A O 1
ATOM 1541 N N . GLU A 1 194 ? 8.394 10.510 -7.797 1.00 97.31 194 GLU A N 1
ATOM 1542 C CA . GLU A 1 194 ? 9.808 10.784 -8.085 1.00 97.31 194 GLU A CA 1
ATOM 1543 C C . GLU A 1 194 ? 10.397 9.753 -9.050 1.00 97.31 194 GLU A C 1
ATOM 1545 O O . GLU A 1 194 ? 11.030 10.133 -10.034 1.00 97.31 194 GLU A O 1
ATOM 1550 N N . ALA A 1 195 ? 10.142 8.461 -8.820 1.00 96.88 195 ALA A N 1
ATOM 1551 C CA . ALA A 1 195 ? 10.611 7.397 -9.702 1.00 96.88 195 ALA A CA 1
ATOM 1552 C C . ALA A 1 195 ? 10.031 7.534 -11.116 1.00 96.88 195 ALA A C 1
ATOM 1554 O O . ALA A 1 195 ? 10.768 7.397 -12.089 1.00 96.88 195 ALA A O 1
ATOM 1555 N N . MET A 1 196 ? 8.738 7.854 -11.238 1.00 96.31 196 MET A N 1
ATOM 1556 C CA . MET A 1 196 ? 8.112 8.128 -12.533 1.00 96.31 196 MET A CA 1
ATOM 1557 C C . MET A 1 196 ? 8.757 9.321 -13.231 1.00 96.31 196 MET A C 1
ATOM 1559 O O . MET A 1 196 ? 9.090 9.223 -14.405 1.00 96.31 196 MET A O 1
ATOM 1563 N N . LYS A 1 197 ? 8.952 10.437 -12.520 1.00 97.19 197 LYS A N 1
ATOM 1564 C CA . LYS A 1 197 ? 9.559 11.639 -13.098 1.00 97.19 197 LYS A CA 1
ATOM 1565 C C . LYS A 1 197 ? 10.958 11.344 -13.641 1.00 97.19 197 LYS A C 1
ATOM 1567 O O . LYS A 1 197 ? 11.228 11.636 -14.801 1.00 97.19 197 LYS A O 1
ATOM 1572 N N . VAL A 1 198 ? 11.812 10.733 -12.818 1.00 96.38 198 VAL A N 1
ATOM 1573 C CA . VAL A 1 198 ? 13.187 10.378 -13.198 1.00 96.38 198 VAL A CA 1
ATOM 1574 C C . VAL A 1 198 ? 13.192 9.420 -14.386 1.00 96.38 198 VAL A C 1
ATOM 1576 O O . VAL A 1 198 ? 13.972 9.604 -15.315 1.00 96.38 198 VAL A O 1
ATOM 1579 N N . ALA A 1 199 ? 12.307 8.422 -14.386 1.00 96.19 199 ALA A N 1
ATOM 1580 C CA . ALA A 1 199 ? 12.204 7.483 -15.491 1.00 96.19 199 ALA A CA 1
ATOM 1581 C C . ALA A 1 199 ? 11.752 8.160 -16.788 1.00 96.19 199 ALA A C 1
ATOM 1583 O O . ALA A 1 199 ? 12.371 7.918 -17.814 1.00 96.19 199 ALA A O 1
ATOM 1584 N N . CYS A 1 200 ? 10.739 9.033 -16.752 1.00 95.00 200 CYS A N 1
ATOM 1585 C CA . CYS A 1 200 ? 10.272 9.754 -17.939 1.00 95.00 200 CYS A CA 1
ATOM 1586 C C . CYS A 1 200 ? 11.359 10.670 -18.521 1.00 95.00 200 CYS A C 1
ATOM 1588 O O . CYS A 1 200 ? 11.548 10.706 -19.733 1.00 95.00 200 CYS A O 1
ATOM 1590 N N . GLU A 1 201 ? 12.088 11.400 -17.670 1.00 95.94 201 GLU A N 1
ATOM 1591 C CA . GLU A 1 201 ? 13.193 12.267 -18.101 1.00 95.94 201 GLU A CA 1
ATOM 1592 C C . GLU A 1 201 ? 14.340 11.448 -18.717 1.00 95.94 201 GLU A C 1
ATOM 1594 O O . GLU A 1 201 ? 14.854 11.796 -19.782 1.00 95.94 201 GLU A O 1
ATOM 1599 N N . ALA A 1 202 ? 14.709 10.329 -18.085 1.00 95.81 202 ALA A N 1
ATOM 1600 C CA . ALA A 1 202 ? 15.739 9.429 -18.594 1.00 95.81 202 ALA A CA 1
ATOM 1601 C C . ALA A 1 202 ? 15.311 8.726 -19.892 1.00 95.81 202 ALA A C 1
ATOM 1603 O O . ALA A 1 202 ? 16.124 8.555 -20.799 1.00 95.81 202 ALA A O 1
ATOM 1604 N N . GLU A 1 203 ? 14.044 8.327 -19.994 1.00 94.69 203 GLU A N 1
ATOM 1605 C CA . GLU A 1 203 ? 13.479 7.657 -21.164 1.00 94.69 203 GLU A CA 1
ATOM 1606 C C . GLU A 1 203 ? 13.453 8.604 -22.366 1.00 94.69 203 GLU A C 1
ATOM 1608 O O . GLU A 1 203 ? 13.945 8.233 -23.429 1.00 94.69 203 GLU A O 1
ATOM 1613 N N . ALA A 1 204 ? 12.998 9.848 -22.184 1.00 94.44 204 ALA A N 1
ATOM 1614 C CA . ALA A 1 204 ? 13.028 10.869 -23.230 1.00 94.44 204 ALA A CA 1
ATOM 1615 C C . ALA A 1 204 ? 14.456 11.112 -23.748 1.00 94.44 204 ALA A C 1
ATOM 1617 O O . ALA A 1 204 ? 14.702 11.018 -24.950 1.00 94.44 204 ALA A O 1
ATOM 1618 N N . ALA A 1 205 ? 15.418 11.320 -22.842 1.00 95.56 205 ALA A N 1
ATOM 1619 C CA . ALA A 1 205 ? 16.819 11.517 -23.216 1.00 95.56 205 ALA A CA 1
ATOM 1620 C C . ALA A 1 205 ? 17.415 10.296 -23.943 1.00 95.56 205 ALA A C 1
ATOM 1622 O O . ALA A 1 205 ? 18.196 10.445 -24.884 1.00 95.56 205 ALA A O 1
ATOM 1623 N N . THR A 1 206 ? 17.038 9.083 -23.526 1.00 95.19 206 THR A N 1
ATOM 1624 C CA . THR A 1 206 ? 17.508 7.838 -24.151 1.00 95.19 206 THR A CA 1
ATOM 1625 C C . THR A 1 206 ? 16.904 7.648 -25.542 1.00 95.19 206 THR A C 1
ATOM 1627 O O . THR A 1 206 ? 17.615 7.231 -26.453 1.00 95.19 206 THR A O 1
ATOM 1630 N N . PHE A 1 207 ? 15.628 7.992 -25.746 1.00 93.50 207 PHE A N 1
ATOM 1631 C CA . PHE A 1 207 ? 14.998 7.935 -27.067 1.00 93.50 207 PHE A CA 1
ATOM 1632 C C . PHE A 1 207 ? 15.561 8.978 -28.036 1.00 93.50 207 PHE A C 1
ATOM 1634 O O . PHE A 1 207 ? 15.793 8.651 -29.201 1.00 93.50 207 PHE A O 1
ATOM 1641 N N . ASP A 1 208 ? 15.851 10.193 -27.569 1.00 94.44 208 ASP A N 1
ATOM 1642 C CA . ASP A 1 208 ? 16.521 11.209 -28.387 1.00 94.44 208 ASP A CA 1
ATOM 1643 C C . ASP A 1 208 ? 17.925 10.745 -28.811 1.00 94.44 208 ASP A C 1
ATOM 1645 O O . ASP A 1 208 ? 18.301 10.865 -29.982 1.00 94.44 208 ASP A O 1
ATOM 1649 N N . ALA A 1 209 ? 18.682 10.141 -27.887 1.00 93.31 209 ALA A N 1
ATOM 1650 C CA . ALA A 1 209 ? 19.981 9.548 -28.191 1.00 93.31 209 ALA A CA 1
ATOM 1651 C C . ALA A 1 209 ? 19.856 8.385 -29.188 1.00 93.31 209 ALA A C 1
ATOM 1653 O O . ALA A 1 209 ? 20.575 8.354 -30.183 1.00 93.31 209 ALA A O 1
ATOM 1654 N N . LEU A 1 210 ? 18.909 7.467 -28.973 1.00 92.19 210 LEU A N 1
ATOM 1655 C CA . LEU A 1 210 ? 18.640 6.343 -29.871 1.00 92.19 210 LEU A CA 1
ATOM 1656 C C . LEU A 1 210 ? 18.316 6.821 -31.293 1.00 92.19 210 LEU A C 1
ATOM 1658 O O . LEU A 1 210 ? 18.874 6.306 -32.260 1.00 92.19 210 LEU A O 1
ATOM 1662 N N . ARG A 1 211 ? 17.465 7.843 -31.426 1.00 91.12 211 ARG A N 1
ATOM 1663 C CA . ARG A 1 211 ? 17.114 8.440 -32.720 1.00 91.12 211 ARG A CA 1
ATOM 1664 C C . ARG A 1 211 ? 18.327 9.055 -33.418 1.00 91.12 211 ARG A C 1
ATOM 1666 O O . ARG A 1 211 ? 18.461 8.923 -34.636 1.00 91.12 211 ARG A O 1
ATOM 1673 N N . SER A 1 212 ? 19.203 9.717 -32.663 1.00 91.12 212 SER A N 1
ATOM 1674 C CA . SER A 1 212 ? 20.454 10.275 -33.186 1.00 91.12 212 SER A CA 1
ATOM 1675 C C . SER A 1 212 ? 21.388 9.177 -33.703 1.00 91.12 212 SER A C 1
ATOM 1677 O O . SER A 1 212 ? 21.867 9.274 -34.830 1.00 91.12 212 SER A O 1
ATOM 1679 N N . GLU A 1 213 ? 21.581 8.096 -32.940 1.00 89.56 213 GLU A N 1
ATOM 1680 C CA . GLU A 1 213 ? 22.423 6.960 -33.351 1.00 89.56 213 GLU A CA 1
ATOM 1681 C C . GLU A 1 213 ? 21.877 6.263 -34.610 1.00 89.56 213 GLU A C 1
ATOM 1683 O O . GLU A 1 213 ? 22.636 5.960 -35.529 1.00 89.56 213 GLU A O 1
ATOM 1688 N N . ILE A 1 214 ? 20.554 6.077 -34.709 1.00 87.69 214 ILE A N 1
ATOM 1689 C CA . ILE A 1 214 ? 19.912 5.523 -35.916 1.00 87.69 214 ILE A CA 1
ATOM 1690 C C . ILE A 1 214 ? 20.097 6.459 -37.121 1.00 87.69 214 ILE A C 1
ATOM 1692 O O . ILE A 1 214 ? 20.399 6.005 -38.225 1.00 87.69 214 ILE A O 1
ATOM 1696 N N . SER A 1 215 ? 19.966 7.773 -36.924 1.00 87.06 215 SER A N 1
ATOM 1697 C CA . SER A 1 215 ? 20.164 8.754 -38.001 1.00 87.06 215 SER A CA 1
ATOM 1698 C C . SER A 1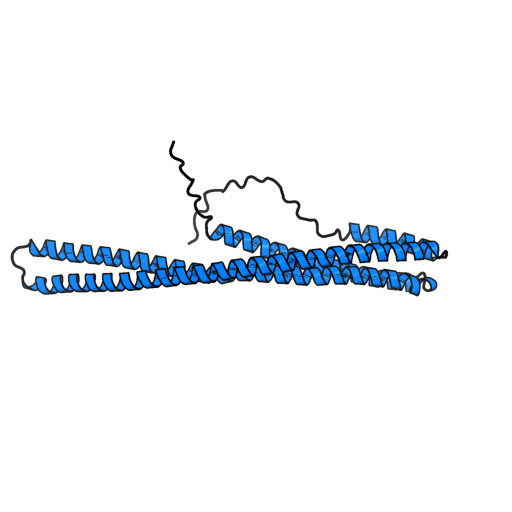 215 ? 21.616 8.756 -38.495 1.00 87.06 215 SER A C 1
ATOM 1700 O O . SER A 1 215 ? 21.856 8.741 -39.700 1.00 87.06 215 SER A O 1
ATOM 1702 N N . GLN A 1 216 ? 22.588 8.673 -37.582 1.00 85.12 216 GLN A N 1
ATOM 1703 C CA . GLN A 1 216 ? 24.009 8.567 -37.926 1.00 85.12 216 GLN A CA 1
ATOM 1704 C C . GLN A 1 216 ? 24.333 7.268 -38.674 1.00 85.12 216 GLN A C 1
ATOM 1706 O O . GLN A 1 216 ? 25.097 7.289 -39.640 1.00 85.12 216 GLN A O 1
ATOM 1711 N N . LEU A 1 217 ? 23.732 6.141 -38.278 1.00 82.69 217 LEU A N 1
ATOM 1712 C CA . LEU A 1 217 ? 23.838 4.865 -39.001 1.00 82.69 217 LEU A CA 1
ATOM 1713 C C . LEU A 1 217 ? 23.332 4.971 -40.444 1.00 82.69 217 LEU A C 1
ATOM 1715 O O . LEU A 1 217 ? 23.914 4.382 -41.353 1.00 82.69 217 LEU A O 1
ATOM 1719 N N . ARG A 1 218 ? 22.272 5.752 -40.666 1.00 79.12 218 ARG A N 1
ATOM 1720 C CA . ARG A 1 218 ? 21.706 5.987 -41.996 1.00 79.12 218 ARG A CA 1
ATOM 1721 C C . ARG A 1 218 ? 22.571 6.922 -42.848 1.00 79.12 218 ARG A C 1
ATOM 1723 O O . ARG A 1 218 ? 22.753 6.674 -44.037 1.00 79.12 218 ARG A O 1
ATOM 1730 N N . GLU A 1 219 ? 23.109 7.986 -42.255 1.00 77.31 219 GLU A N 1
ATOM 1731 C CA . GLU A 1 219 ? 23.923 8.997 -42.949 1.00 77.31 219 GLU A CA 1
ATOM 1732 C C . GLU A 1 219 ? 25.347 8.522 -43.273 1.00 77.31 219 GLU A C 1
ATOM 1734 O O . GLU A 1 219 ? 25.934 8.965 -44.259 1.00 77.31 219 GLU A O 1
ATOM 1739 N N . SER A 1 220 ? 25.894 7.584 -42.495 1.00 67.44 220 SER A N 1
ATOM 1740 C CA . SER A 1 220 ? 27.245 7.034 -42.693 1.00 67.44 220 SER A CA 1
ATOM 1741 C C . SER A 1 220 ? 27.400 6.115 -43.920 1.00 67.44 220 SER A C 1
ATOM 1743 O O . SER A 1 220 ? 28.507 5.665 -44.201 1.00 67.44 220 SER A O 1
ATOM 1745 N N . GLY A 1 221 ? 26.337 5.924 -44.714 1.00 56.94 221 GLY A N 1
ATOM 1746 C CA . GLY A 1 221 ? 26.432 5.647 -46.153 1.00 56.94 221 GLY A CA 1
ATOM 1747 C C . GLY A 1 221 ? 27.179 4.366 -46.550 1.00 56.94 221 GLY A C 1
ATOM 1748 O O . GLY A 1 221 ? 28.253 4.424 -47.142 1.00 56.94 221 GLY A O 1
ATOM 1749 N N . GLY A 1 222 ? 26.559 3.210 -46.297 1.00 61.50 222 GLY A N 1
ATOM 1750 C CA . GLY A 1 222 ? 26.954 1.872 -46.764 1.00 61.50 222 GLY A CA 1
ATOM 1751 C C . GLY A 1 222 ? 25.797 0.875 -46.571 1.00 61.50 222 GLY A C 1
ATOM 1752 O O . GLY A 1 222 ? 24.656 1.307 -46.405 1.00 61.50 222 GLY A O 1
ATOM 1753 N N . ALA A 1 223 ? 26.060 -0.441 -46.511 1.00 52.69 223 ALA A N 1
ATOM 1754 C CA . ALA A 1 223 ? 25.065 -1.486 -46.177 1.00 52.69 223 ALA A CA 1
ATOM 1755 C C . ALA A 1 223 ? 24.243 -1.204 -44.887 1.00 52.69 223 ALA A C 1
ATOM 1757 O O . ALA A 1 223 ? 23.164 -1.764 -44.696 1.00 52.69 223 ALA A O 1
ATOM 1758 N N . GLY A 1 224 ? 24.699 -0.266 -44.046 1.00 50.94 224 GLY A N 1
ATOM 1759 C CA . GLY A 1 224 ? 23.997 0.264 -42.876 1.00 50.94 224 GLY A CA 1
ATOM 1760 C C . GLY A 1 224 ? 22.656 0.963 -43.146 1.00 50.94 224 GLY A C 1
ATOM 1761 O O . GLY A 1 224 ? 21.824 0.991 -42.247 1.00 50.94 224 GLY A O 1
ATOM 1762 N N . GLY A 1 225 ? 22.378 1.449 -44.364 1.00 58.50 225 GLY A N 1
ATOM 1763 C CA . GLY A 1 225 ? 21.059 2.017 -44.701 1.00 58.50 225 GLY A CA 1
ATOM 1764 C C . GLY A 1 225 ? 19.937 0.971 -44.661 1.00 58.50 225 GLY A C 1
ATOM 1765 O O . GLY A 1 225 ? 18.901 1.193 -44.046 1.00 58.50 225 GLY A O 1
ATOM 1766 N N . GLN A 1 226 ? 20.191 -0.219 -45.219 1.00 60.66 226 GLN A N 1
ATOM 1767 C CA . GLN A 1 226 ? 19.258 -1.349 -45.136 1.00 60.66 226 GLN A CA 1
ATOM 1768 C C . GLN A 1 226 ? 19.154 -1.902 -43.708 1.00 60.66 226 GLN A C 1
ATOM 1770 O O . GLN A 1 226 ? 18.081 -2.340 -43.301 1.00 60.66 226 GLN A O 1
ATOM 1775 N N . ALA A 1 227 ? 20.246 -1.867 -42.937 1.00 61.91 227 ALA A N 1
ATOM 1776 C CA . ALA A 1 227 ? 20.225 -2.250 -41.528 1.00 61.91 227 ALA A CA 1
ATOM 1777 C C . ALA A 1 227 ? 19.395 -1.269 -40.681 1.00 61.91 227 ALA A C 1
ATOM 1779 O O . ALA A 1 227 ? 18.637 -1.715 -39.827 1.00 61.91 227 ALA A O 1
ATOM 1780 N N . ALA A 1 228 ? 19.480 0.042 -40.936 1.00 65.56 228 ALA A N 1
ATOM 1781 C CA . ALA A 1 228 ? 18.669 1.056 -40.261 1.00 65.56 228 ALA A CA 1
ATOM 1782 C C . ALA A 1 228 ? 17.170 0.884 -40.564 1.00 65.56 228 ALA A C 1
ATOM 1784 O O . ALA A 1 228 ? 16.370 0.875 -39.631 1.00 65.56 228 ALA A O 1
ATOM 1785 N N . ASP A 1 229 ? 16.806 0.643 -41.828 1.00 70.88 229 ASP A N 1
ATOM 1786 C CA . ASP A 1 229 ? 15.414 0.380 -42.224 1.00 70.88 229 ASP A CA 1
ATOM 1787 C C . ASP A 1 229 ? 14.873 -0.916 -41.578 1.00 70.88 229 ASP A C 1
ATOM 1789 O O . ASP A 1 229 ? 13.724 -0.978 -41.136 1.00 70.88 229 ASP A O 1
ATOM 1793 N N . GLN A 1 230 ? 15.705 -1.961 -41.465 1.00 69.62 230 GLN A N 1
ATOM 1794 C CA . GLN A 1 230 ? 15.344 -3.201 -40.762 1.00 69.62 230 GLN A CA 1
ATOM 1795 C C . GLN A 1 230 ? 15.213 -3.003 -39.246 1.00 69.62 230 GLN A C 1
ATOM 1797 O O . GLN A 1 230 ? 14.324 -3.588 -38.628 1.00 69.62 230 GLN A O 1
ATOM 1802 N N . ILE A 1 231 ? 16.079 -2.180 -38.646 1.00 70.38 231 ILE A N 1
ATOM 1803 C CA . ILE A 1 231 ? 16.013 -1.818 -37.227 1.00 70.38 231 ILE A CA 1
ATOM 1804 C C . ILE A 1 231 ? 14.713 -1.074 -36.935 1.00 70.38 231 ILE A C 1
ATOM 1806 O O . ILE A 1 231 ? 14.042 -1.420 -35.968 1.00 70.38 231 ILE A O 1
ATOM 1810 N N . GLU A 1 232 ? 14.345 -0.094 -37.763 1.00 75.44 232 GLU A N 1
ATOM 1811 C CA . GLU A 1 232 ? 13.111 0.679 -37.606 1.00 75.44 232 GLU A CA 1
ATOM 1812 C C . GLU A 1 232 ? 11.873 -0.219 -37.758 1.00 75.44 232 GLU A C 1
ATOM 1814 O O . GLU A 1 232 ? 11.007 -0.212 -36.884 1.00 75.44 232 GLU A O 1
ATOM 1819 N N . GLY A 1 233 ? 11.845 -1.097 -38.768 1.00 77.06 233 GLY A N 1
ATOM 1820 C CA . GLY A 1 233 ? 10.753 -2.059 -38.950 1.00 77.06 233 GLY A CA 1
ATOM 1821 C C . GLY A 1 233 ? 10.603 -3.063 -37.796 1.00 77.06 233 GLY A C 1
ATOM 1822 O O . GLY A 1 233 ? 9.487 -3.365 -37.369 1.00 77.06 233 GLY A O 1
ATOM 1823 N N . GLU A 1 234 ? 11.706 -3.568 -37.238 1.00 75.75 234 GLU A N 1
ATOM 1824 C CA . GLU A 1 234 ? 11.655 -4.446 -36.060 1.00 75.75 234 GLU A CA 1
ATOM 1825 C C . GLU A 1 234 ? 11.323 -3.676 -34.767 1.00 75.75 234 GLU A C 1
ATOM 1827 O O . GLU A 1 234 ?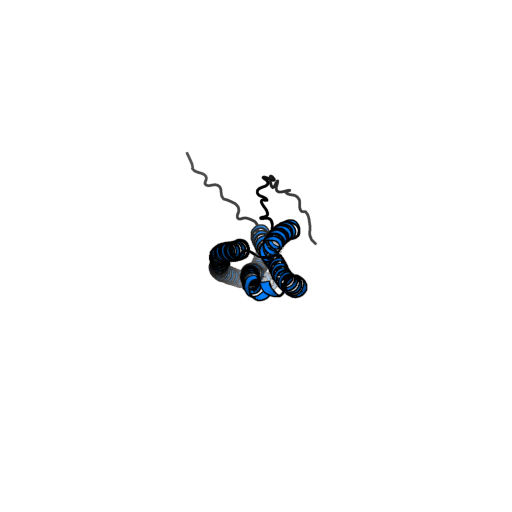 10.673 -4.237 -33.886 1.00 75.75 234 GLU A O 1
ATOM 1832 N N . LEU A 1 235 ? 11.687 -2.393 -34.655 1.00 75.19 235 LEU A N 1
ATOM 1833 C CA . LEU A 1 235 ? 11.254 -1.503 -33.567 1.00 75.19 235 LEU A CA 1
ATOM 1834 C C . LEU A 1 235 ? 9.741 -1.264 -33.608 1.00 75.19 235 LEU A C 1
ATOM 1836 O O . LEU A 1 235 ? 9.075 -1.369 -32.577 1.00 75.19 235 LEU A O 1
ATOM 1840 N N . GLU A 1 236 ? 9.187 -0.987 -34.788 1.00 80.44 236 GLU A N 1
ATOM 1841 C CA . GLU A 1 236 ? 7.743 -0.836 -34.988 1.00 80.44 236 GLU A CA 1
ATOM 1842 C C . GLU A 1 236 ? 6.998 -2.125 -34.639 1.00 80.44 236 GLU A C 1
ATOM 1844 O O . GLU A 1 236 ? 6.007 -2.102 -33.905 1.00 80.44 236 GLU A O 1
ATOM 1849 N N . LYS A 1 237 ? 7.513 -3.270 -35.094 1.00 79.50 237 LYS A N 1
ATOM 1850 C CA . LYS A 1 237 ? 6.949 -4.580 -34.772 1.00 79.50 237 LYS A CA 1
ATOM 1851 C C . LYS A 1 237 ? 7.050 -4.903 -33.282 1.00 79.50 237 LYS A C 1
ATOM 1853 O O . LYS A 1 237 ? 6.070 -5.352 -32.694 1.00 79.50 237 LYS A O 1
ATOM 1858 N N . HIS A 1 238 ? 8.190 -4.633 -32.647 1.00 75.44 238 HIS A N 1
ATOM 1859 C CA . HIS A 1 238 ? 8.361 -4.821 -31.208 1.00 75.44 238 HIS A CA 1
ATOM 1860 C C . HIS A 1 238 ? 7.393 -3.940 -30.407 1.00 75.44 238 HIS A C 1
ATOM 1862 O O . HIS A 1 238 ? 6.799 -4.430 -29.449 1.00 75.44 238 HIS A O 1
ATOM 1868 N N . ASN A 1 239 ? 7.181 -2.685 -30.818 1.00 73.81 239 ASN A N 1
ATOM 1869 C CA . ASN A 1 239 ? 6.194 -1.786 -30.212 1.00 73.81 239 ASN A CA 1
ATOM 1870 C C . ASN A 1 239 ? 4.746 -2.259 -30.429 1.00 73.81 239 ASN A C 1
ATOM 1872 O O . ASN A 1 239 ? 3.905 -2.054 -29.558 1.00 73.81 239 ASN A O 1
ATOM 1876 N N . ALA A 1 240 ? 4.443 -2.901 -31.561 1.00 75.56 240 ALA A N 1
ATOM 1877 C CA . ALA A 1 240 ? 3.126 -3.479 -31.823 1.00 75.56 240 ALA A CA 1
ATOM 1878 C C . ALA A 1 240 ? 2.871 -4.766 -31.014 1.00 75.56 240 ALA A C 1
ATOM 1880 O O . ALA A 1 240 ? 1.759 -4.989 -30.539 1.00 75.56 240 ALA A O 1
ATOM 1881 N N . GLU A 1 241 ? 3.893 -5.611 -30.847 1.00 75.50 241 GLU A N 1
ATOM 1882 C CA . GLU A 1 241 ? 3.810 -6.883 -30.113 1.00 75.50 241 GLU A CA 1
ATOM 1883 C C . GLU A 1 241 ? 3.908 -6.703 -28.592 1.00 75.50 241 GLU A C 1
ATOM 1885 O O . GLU A 1 241 ? 3.319 -7.472 -27.833 1.00 75.50 241 GLU A O 1
ATOM 1890 N N . ASN A 1 242 ? 4.639 -5.683 -28.145 1.00 67.88 242 ASN A N 1
ATOM 1891 C CA . ASN A 1 242 ? 4.827 -5.333 -26.741 1.00 67.88 242 ASN A CA 1
ATOM 1892 C C . ASN A 1 242 ? 4.435 -3.867 -26.548 1.00 67.88 242 ASN A C 1
ATOM 1894 O O . ASN A 1 242 ? 5.303 -3.035 -26.269 1.00 67.88 242 ASN A O 1
ATOM 1898 N N . PRO A 1 243 ? 3.145 -3.529 -26.720 1.00 61.09 243 PRO A N 1
ATOM 1899 C CA . PRO A 1 243 ? 2.701 -2.169 -26.503 1.00 61.09 243 PRO A CA 1
ATOM 1900 C C . PRO A 1 243 ? 3.067 -1.752 -25.074 1.00 61.09 243 PRO A C 1
ATOM 1902 O O . PRO A 1 243 ? 2.987 -2.582 -24.155 1.00 61.09 243 PRO A O 1
ATOM 1905 N N . PRO A 1 244 ? 3.470 -0.485 -24.860 1.00 54.12 244 PRO A N 1
ATOM 1906 C CA . PRO A 1 244 ? 3.684 0.022 -23.515 1.00 54.12 244 PRO A CA 1
ATOM 1907 C C . PRO A 1 244 ? 2.440 -0.284 -22.670 1.00 54.12 244 PRO A C 1
ATOM 1909 O O . PRO A 1 244 ? 1.334 -0.299 -23.227 1.00 54.12 244 PRO A O 1
ATOM 1912 N N . PRO A 1 245 ? 2.591 -0.552 -21.356 1.00 52.03 245 PRO A N 1
ATOM 1913 C CA . PRO A 1 245 ? 1.466 -0.873 -20.491 1.00 52.03 245 PRO A CA 1
ATOM 1914 C C . PRO A 1 245 ? 0.360 0.148 -20.733 1.00 52.03 245 PRO A C 1
ATOM 1916 O O . PRO A 1 245 ? 0.559 1.339 -20.482 1.00 52.03 245 PRO A O 1
ATOM 1919 N N . GLN A 1 246 ? -0.765 -0.296 -21.302 1.00 42.12 246 GLN A N 1
ATOM 1920 C CA . GLN A 1 246 ? -1.883 0.601 -21.536 1.00 42.12 246 GLN A CA 1
ATOM 1921 C C . GLN A 1 246 ? -2.233 1.200 -20.180 1.00 42.12 246 GLN A C 1
ATOM 1923 O O . GLN A 1 246 ? -2.511 0.465 -19.226 1.00 42.12 246 GLN A O 1
ATOM 1928 N N . ALA A 1 247 ? -2.190 2.531 -20.083 1.00 39.91 247 ALA A N 1
ATOM 1929 C CA . ALA A 1 247 ? -2.848 3.207 -18.987 1.00 39.91 247 ALA A CA 1
ATOM 1930 C C . ALA A 1 247 ? -4.273 2.661 -18.983 1.00 39.91 247 ALA A C 1
ATOM 1932 O O . ALA A 1 247 ? -4.974 2.778 -19.992 1.00 39.91 247 ALA A O 1
ATOM 1933 N N . GLN A 1 248 ? -4.681 2.022 -17.886 1.00 36.53 248 GLN A N 1
ATOM 1934 C CA . GLN A 1 248 ? -6.091 1.770 -17.650 1.00 36.53 248 GLN A CA 1
ATOM 1935 C C . GLN A 1 248 ? -6.757 3.145 -17.589 1.00 36.53 248 GLN A C 1
ATOM 1937 O O . GLN A 1 248 ? -6.861 3.772 -16.540 1.00 36.53 248 GLN A O 1
ATOM 1942 N N . THR A 1 249 ? -7.173 3.643 -18.747 1.00 37.88 249 THR A N 1
ATOM 1943 C CA . THR A 1 249 ? -8.137 4.721 -18.892 1.00 37.88 249 THR A CA 1
ATOM 1944 C C . THR A 1 249 ? -9.492 4.093 -18.609 1.00 37.88 249 THR A C 1
ATOM 1946 O O . THR A 1 249 ? -10.319 3.894 -19.481 1.00 37.88 249 THR A O 1
ATOM 1949 N N . GLY A 1 250 ? -9.669 3.709 -17.347 1.00 36.25 250 GLY A N 1
ATOM 1950 C CA . GLY A 1 250 ? -10.933 3.301 -16.756 1.00 36.25 250 GLY A CA 1
ATOM 1951 C C . GLY A 1 250 ? -11.473 4.435 -15.897 1.00 36.25 250 GLY A C 1
ATOM 1952 O O . GLY A 1 250 ? -11.810 4.228 -14.740 1.00 36.25 250 GLY A O 1
ATOM 1953 N N . ALA A 1 251 ? -11.504 5.645 -16.457 1.00 37.72 251 ALA A N 1
ATOM 1954 C CA . ALA A 1 251 ? -12.582 6.577 -16.173 1.00 37.72 251 ALA A CA 1
ATOM 1955 C C . ALA A 1 251 ? -13.741 6.187 -17.103 1.00 37.72 251 ALA A C 1
ATOM 1957 O O . ALA A 1 251 ? -14.079 6.917 -18.028 1.00 37.72 251 ALA A O 1
ATOM 1958 N N . GLU A 1 252 ? -14.280 4.985 -16.905 1.00 34.91 252 GLU A N 1
ATOM 1959 C CA . GLU A 1 252 ? -15.644 4.708 -17.320 1.00 34.91 252 GLU A CA 1
ATOM 1960 C C . GLU A 1 252 ? -16.517 5.018 -16.115 1.00 34.91 252 GLU A C 1
ATOM 1962 O O . GLU A 1 252 ? -16.316 4.520 -15.007 1.00 34.91 252 GLU A O 1
ATOM 1967 N N . ASP A 1 253 ? -17.424 5.947 -16.367 1.00 39.75 253 ASP A N 1
ATOM 1968 C CA . ASP A 1 253 ? -18.471 6.460 -15.507 1.00 39.75 253 ASP A CA 1
ATOM 1969 C C . ASP A 1 253 ? -19.493 5.342 -15.240 1.00 39.75 253 ASP A C 1
ATOM 1971 O O . ASP A 1 253 ? -20.653 5.412 -15.638 1.00 39.75 253 ASP A O 1
ATOM 1975 N N . ASP A 1 254 ? -19.053 4.253 -14.610 1.00 32.88 254 ASP A N 1
ATOM 1976 C CA . ASP A 1 254 ? -19.955 3.245 -14.091 1.00 32.88 254 ASP A CA 1
ATOM 1977 C C . ASP A 1 254 ? -20.474 3.778 -12.765 1.00 32.88 254 ASP A C 1
ATOM 1979 O O . ASP A 1 254 ? -19.776 3.838 -11.748 1.00 32.88 254 ASP A O 1
ATOM 1983 N N . GLN A 1 255 ? -21.732 4.212 -12.796 1.00 35.38 255 GLN A N 1
ATOM 1984 C CA . GLN A 1 255 ? -22.528 4.429 -11.604 1.00 35.38 255 GLN A CA 1
ATOM 1985 C C . GLN A 1 255 ? -22.346 3.219 -10.690 1.00 35.38 255 GLN A C 1
ATOM 1987 O O . GLN A 1 255 ? -22.979 2.178 -10.882 1.00 35.38 255 GLN A O 1
ATOM 1992 N N . ILE A 1 256 ? -21.521 3.375 -9.655 1.00 37.88 256 ILE A N 1
ATOM 1993 C CA . ILE A 1 256 ? -21.504 2.489 -8.501 1.00 37.88 256 ILE A CA 1
ATOM 1994 C C . ILE A 1 256 ? -22.855 2.701 -7.817 1.00 37.88 256 ILE A C 1
ATOM 1996 O O . ILE A 1 256 ? -22.999 3.445 -6.846 1.00 37.88 256 ILE A O 1
ATOM 2000 N N . LYS A 1 257 ? -23.896 2.058 -8.353 1.00 35.09 257 LYS A N 1
ATOM 2001 C CA . LYS A 1 257 ? -25.075 1.705 -7.583 1.00 35.09 257 LYS A CA 1
ATOM 2002 C C . LYS A 1 257 ? -24.551 0.763 -6.520 1.00 35.09 257 LYS A C 1
ATOM 2004 O O . LYS A 1 257 ? -24.346 -0.420 -6.772 1.00 35.09 257 LYS A O 1
ATOM 2009 N N . ALA A 1 258 ? -24.281 1.327 -5.347 1.00 33.66 258 ALA A N 1
ATOM 2010 C CA . ALA A 1 258 ? -24.120 0.571 -4.125 1.00 33.66 258 ALA A CA 1
ATOM 2011 C C . ALA A 1 258 ? -25.321 -0.372 -4.035 1.00 33.66 258 ALA A C 1
ATOM 2013 O O . ALA A 1 258 ? -26.438 0.066 -3.770 1.00 33.66 258 ALA A O 1
ATOM 2014 N N . ASN A 1 259 ? -25.103 -1.644 -4.355 1.00 34.22 259 ASN A N 1
ATOM 2015 C CA . ASN A 1 259 ? -26.087 -2.680 -4.134 1.00 34.22 259 ASN A CA 1
ATOM 2016 C C . ASN A 1 259 ? -26.188 -2.833 -2.608 1.00 34.22 259 ASN A C 1
ATOM 2018 O O . ASN A 1 259 ? -25.200 -3.237 -1.991 1.00 34.22 259 ASN A O 1
ATOM 2022 N N . PRO A 1 260 ? -27.307 -2.466 -1.959 1.00 40.94 260 PRO A N 1
ATOM 2023 C CA . PRO A 1 260 ? -27.380 -2.400 -0.502 1.00 40.94 260 PRO A CA 1
ATOM 2024 C C . PRO A 1 260 ? -27.638 -3.771 0.137 1.00 40.94 260 PRO A C 1
ATOM 2026 O O . PRO A 1 260 ? -28.119 -3.843 1.263 1.00 40.94 260 PRO A O 1
ATOM 2029 N N . GLN A 1 261 ? -27.336 -4.865 -0.560 1.00 39.47 261 GLN A N 1
ATOM 2030 C CA . GLN A 1 261 ? -27.702 -6.201 -0.116 1.00 39.47 261 GLN A CA 1
ATOM 2031 C C . GLN A 1 261 ? -26.548 -7.170 -0.339 1.00 39.47 261 GLN A C 1
ATOM 2033 O O . GLN A 1 261 ? -26.501 -7.928 -1.304 1.00 39.47 261 GLN A O 1
ATOM 2038 N N . PHE A 1 262 ? -25.589 -7.111 0.580 1.00 33.31 262 PHE A N 1
ATOM 2039 C CA . PHE A 1 262 ? -24.729 -8.246 0.866 1.00 33.31 262 PHE A CA 1
ATOM 2040 C C . PHE A 1 262 ? -25.089 -8.740 2.268 1.00 33.31 262 PHE A C 1
ATOM 2042 O O . PHE A 1 262 ? -24.537 -8.294 3.274 1.00 33.31 262 PHE A O 1
ATOM 2049 N N . ASP A 1 263 ? -26.115 -9.588 2.305 1.00 37.81 263 ASP A N 1
ATOM 2050 C CA . ASP A 1 263 ? -26.458 -10.400 3.464 1.00 37.81 263 ASP A CA 1
ATOM 2051 C C . ASP A 1 263 ? -25.393 -11.487 3.640 1.00 37.81 263 ASP A C 1
ATOM 2053 O O . ASP A 1 263 ? -25.149 -12.277 2.730 1.00 37.81 263 ASP A O 1
ATOM 2057 N N . GLY A 1 264 ? -24.831 -11.550 4.846 1.00 33.94 264 GLY A N 1
ATOM 2058 C CA . GLY A 1 264 ? -24.338 -12.792 5.432 1.00 33.94 264 GLY A CA 1
ATOM 2059 C C . GLY A 1 264 ? -22.895 -13.178 5.114 1.00 33.94 264 GLY A C 1
ATOM 2060 O O . GLY A 1 264 ? -22.578 -13.656 4.031 1.00 33.94 264 GLY A O 1
ATOM 2061 N N . PHE A 1 265 ? -22.054 -13.124 6.144 1.00 34.81 265 PHE A N 1
ATOM 2062 C CA . PHE A 1 265 ? -21.150 -14.237 6.414 1.00 34.81 265 PHE A CA 1
ATOM 2063 C C . PHE A 1 265 ? -21.328 -14.659 7.873 1.00 34.81 265 PHE A C 1
ATOM 2065 O O . PHE A 1 265 ? -21.133 -13.847 8.784 1.00 34.81 265 PHE A O 1
ATOM 2072 N N . ASP A 1 266 ? -21.753 -15.913 8.034 1.00 38.53 266 ASP A N 1
ATOM 2073 C CA . ASP A 1 266 ? -21.427 -16.764 9.183 1.00 38.53 266 ASP A CA 1
ATOM 2074 C C . ASP A 1 266 ? -19.901 -16.872 9.373 1.00 38.53 266 ASP A C 1
ATOM 2076 O O . ASP A 1 266 ? -19.166 -16.842 8.354 1.00 38.53 266 ASP A O 1
#